Protein AF-A6GEZ1-F1 (afdb_monomer)

Foldseek 3Di:
DVLLVVLLCCLLVLLVVLVVVVVVLVVDPPRPVVVNLVSVVVNLVSVLVSLVVVLVVLCVLCVLQVPPLSVVLSVLSVVLSVLSVVLVVCVSVVVDDDPVSVVVSLVCNLVSSLVSLVSSLVSLLVLLVVLPDDPVLSVQLVVLNVLLNCCSPCVVVVVVVDDDPLVVVVNSLSNSLSSSSNSLSVVSRDCSSRDSDSPPPPPCPDDPDDDDPDPDDPPALSNLLVQLSCLQSVLSNVQSVCLSVCHPNNPDSPSVVSNVSSVVSNVVSVVVVD

Sequence (274 aa):
MVGWIGLAIVSLGWQVGSHFFLDYLFEQTDLDLSLFTTLVQLNFGLRTVLWLVLLVGLWMTAEALDARRLRQSAGCLGLHLLLMVGINLAFMANVFDGLDAIDRVRDVYMTLGGGLLIAGGALILAHAKERGADSSALTIPGIALAVDLALIFIGPMVMEQVDTPSMKQLWFLVTLASSAFFWLCWFALPRSAFADQVPEAVVIEGEDGAPPMELGPTHDPTQDLLVGGLWAAGGVLVTVLSFAGGGIDGRAVLAWGPIVYGVFRIIRGLSKRA

pLDDT: mean 72.34, std 10.87, range [43.53, 93.56]

Mean predicted aligned error: 12.14 Å

Radius of gyration: 21.45 Å; Cα contacts (8 Å, |Δi|>4): 234; chains: 1; bounding box: 55×29×76 Å

Structure (mmCIF, N/CA/C/O backbone):
data_AF-A6GEZ1-F1
#
_entry.id   AF-A6GEZ1-F1
#
loop_
_atom_site.group_PDB
_atom_site.id
_atom_site.type_symbol
_atom_site.label_atom_id
_atom_site.label_alt_id
_atom_site.label_comp_id
_atom_site.label_asym_id
_atom_site.label_entity_id
_atom_site.label_seq_id
_atom_site.pdbx_PDB_ins_code
_atom_site.Cartn_x
_atom_site.Cartn_y
_atom_site.Cartn_z
_atom_site.occupancy
_atom_site.B_iso_or_equiv
_atom_site.auth_seq_id
_atom_site.auth_comp_id
_atom_site.auth_asym_id
_atom_site.auth_atom_id
_atom_site.pdbx_PDB_model_num
ATOM 1 N N . MET A 1 1 ? -7.566 -10.696 11.655 1.00 51.81 1 MET A N 1
ATOM 2 C CA . MET A 1 1 ? -6.217 -10.091 11.799 1.00 51.81 1 MET A CA 1
ATOM 3 C C . MET A 1 1 ? -5.099 -10.995 11.265 1.00 51.81 1 MET A C 1
ATOM 5 O O . MET A 1 1 ? -4.296 -10.506 10.485 1.00 51.81 1 MET A O 1
ATOM 9 N N . VAL A 1 2 ? -5.078 -12.302 11.578 1.00 50.41 2 VAL A N 1
ATOM 10 C CA . VAL A 1 2 ? -4.078 -13.263 11.043 1.00 50.41 2 VAL A CA 1
ATOM 11 C C . VAL A 1 2 ? -3.997 -13.256 9.507 1.00 50.41 2 VAL A C 1
ATOM 13 O O . VAL A 1 2 ? -2.903 -13.194 8.958 1.00 50.41 2 VAL A O 1
ATOM 16 N N . GLY A 1 3 ? -5.143 -13.212 8.815 1.00 55.25 3 GLY A N 1
ATOM 17 C CA . GLY A 1 3 ? -5.178 -13.140 7.348 1.00 55.25 3 GLY A CA 1
ATOM 18 C C . GLY A 1 3 ? -4.499 -11.896 6.762 1.00 55.25 3 GLY A C 1
ATOM 19 O O . GLY A 1 3 ? -3.827 -12.002 5.747 1.00 55.25 3 GLY A O 1
ATOM 20 N N . TRP A 1 4 ? -4.591 -10.744 7.434 1.00 57.41 4 TRP A N 1
ATOM 21 C CA . TRP A 1 4 ? -3.967 -9.494 6.985 1.00 57.41 4 TRP A CA 1
ATOM 22 C C . TRP A 1 4 ? -2.447 -9.503 7.174 1.00 57.41 4 TRP A C 1
ATOM 24 O O . TRP A 1 4 ? -1.712 -9.039 6.309 1.00 57.41 4 TRP A O 1
ATOM 34 N N . ILE A 1 5 ? -1.966 -10.062 8.290 1.00 59.66 5 ILE A N 1
ATOM 35 C CA . ILE A 1 5 ? -0.527 -10.221 8.548 1.00 59.66 5 ILE A CA 1
ATOM 36 C C . ILE A 1 5 ? 0.077 -11.198 7.535 1.00 59.66 5 ILE A C 1
ATOM 38 O O . ILE A 1 5 ? 1.115 -10.904 6.948 1.00 59.66 5 ILE A O 1
ATOM 42 N N . GLY A 1 6 ? -0.605 -12.320 7.276 1.00 61.84 6 GLY A N 1
ATOM 43 C CA . GLY A 1 6 ? -0.218 -13.251 6.216 1.00 61.84 6 GLY A CA 1
ATOM 44 C C . GLY A 1 6 ? -0.143 -12.560 4.854 1.00 61.84 6 GLY A C 1
ATOM 45 O O . GLY A 1 6 ? 0.832 -12.741 4.135 1.00 61.84 6 GLY A O 1
ATOM 46 N N . LEU A 1 7 ? -1.111 -11.693 4.546 1.00 61.06 7 LEU A N 1
ATOM 47 C CA . LEU A 1 7 ? -1.139 -10.907 3.313 1.00 61.06 7 LEU A CA 1
ATOM 48 C C . LEU A 1 7 ? 0.085 -9.991 3.163 1.00 61.06 7 LEU A C 1
ATOM 50 O O . LEU A 1 7 ? 0.725 -9.981 2.113 1.00 61.06 7 LEU A O 1
ATOM 54 N N . ALA A 1 8 ? 0.423 -9.250 4.222 1.00 64.19 8 ALA A N 1
ATOM 55 C CA . ALA A 1 8 ? 1.568 -8.347 4.238 1.00 64.19 8 ALA A CA 1
ATOM 56 C C . ALA A 1 8 ? 2.887 -9.119 4.076 1.00 64.19 8 ALA A C 1
ATOM 58 O O . ALA A 1 8 ? 3.724 -8.746 3.257 1.00 64.19 8 ALA A O 1
ATOM 59 N N . ILE A 1 9 ? 3.048 -10.234 4.796 1.00 67.00 9 ILE A N 1
ATOM 60 C CA . ILE A 1 9 ? 4.240 -11.089 4.705 1.00 67.00 9 ILE A CA 1
ATOM 61 C C . ILE A 1 9 ? 4.383 -11.676 3.299 1.00 67.00 9 ILE A C 1
ATOM 63 O O . ILE A 1 9 ? 5.466 -11.603 2.721 1.00 67.00 9 ILE A O 1
ATOM 67 N N . VAL A 1 10 ? 3.302 -12.218 2.729 1.00 68.38 10 VAL A N 1
ATOM 68 C CA . VAL A 1 10 ? 3.311 -12.796 1.377 1.00 68.38 10 VAL A CA 1
ATOM 69 C C . VAL A 1 10 ? 3.619 -11.721 0.337 1.00 68.38 10 VAL A C 1
ATOM 71 O O . VAL A 1 10 ? 4.478 -11.941 -0.511 1.00 68.38 10 VAL A O 1
ATOM 74 N N . SER A 1 11 ? 2.995 -10.542 0.432 1.00 66.44 11 SER A N 1
ATOM 75 C CA . SER A 1 11 ? 3.261 -9.417 -0.473 1.00 66.44 11 SER A CA 1
ATOM 76 C C . SER A 1 11 ? 4.732 -8.995 -0.441 1.00 66.44 11 SER A C 1
ATOM 78 O O . SER A 1 11 ? 5.344 -8.800 -1.490 1.00 66.44 11 SER A O 1
ATOM 80 N N . LEU A 1 12 ? 5.315 -8.861 0.754 1.00 67.31 12 LEU A N 1
ATOM 81 C CA . LEU A 1 12 ? 6.694 -8.401 0.925 1.00 67.31 12 LEU A CA 1
ATOM 82 C C . LEU A 1 12 ? 7.724 -9.449 0.529 1.00 67.31 12 LEU A C 1
ATOM 84 O O . LEU A 1 12 ? 8.639 -9.140 -0.231 1.00 67.31 12 LEU A O 1
ATOM 88 N N . GLY A 1 13 ? 7.558 -10.687 0.999 1.00 67.50 13 GLY A N 1
ATOM 89 C CA . GLY A 1 13 ? 8.436 -11.794 0.624 1.00 67.50 13 GLY A CA 1
ATOM 90 C C . GLY A 1 13 ? 8.445 -12.010 -0.887 1.00 67.50 13 GLY A C 1
ATOM 91 O O . GLY A 1 13 ? 9.496 -12.245 -1.479 1.00 67.50 13 GLY A O 1
ATOM 92 N N . TRP A 1 14 ? 7.290 -11.830 -1.527 1.00 67.75 14 TRP A N 1
ATOM 93 C CA . TRP A 1 14 ? 7.179 -11.900 -2.973 1.00 67.75 14 TRP A CA 1
ATOM 94 C C . TRP A 1 14 ? 7.839 -10.719 -3.697 1.00 67.75 14 TRP A C 1
ATOM 96 O O . TRP A 1 14 ? 8.553 -10.946 -4.670 1.00 67.75 14 TRP A O 1
ATOM 106 N N . GLN A 1 15 ? 7.666 -9.471 -3.237 1.00 66.56 15 GLN A N 1
ATOM 107 C CA . GLN A 1 15 ? 8.370 -8.319 -3.824 1.00 66.56 15 GLN A CA 1
ATOM 108 C C . GLN A 1 15 ? 9.892 -8.515 -3.786 1.00 66.56 15 GLN A C 1
ATOM 110 O O . GLN A 1 15 ? 10.542 -8.367 -4.821 1.00 66.56 15 GLN A O 1
ATOM 115 N N . VAL A 1 16 ? 10.430 -8.927 -2.632 1.00 69.50 16 VAL A N 1
ATOM 116 C CA . VAL A 1 16 ? 11.849 -9.279 -2.450 1.00 69.50 16 VAL A CA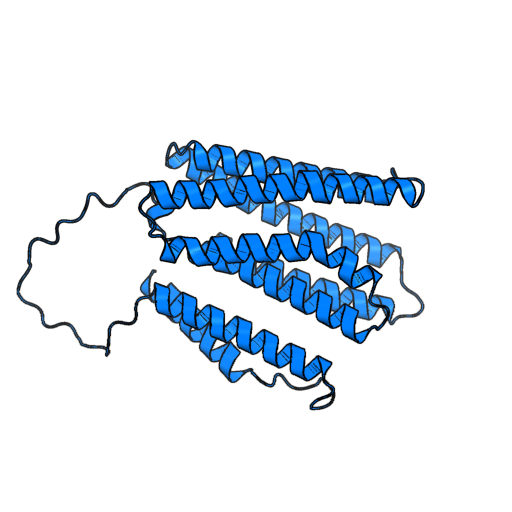 1
ATOM 117 C C . VAL A 1 16 ? 12.272 -10.367 -3.431 1.00 69.50 16 VAL A C 1
ATOM 119 O O . VAL A 1 16 ? 13.219 -10.173 -4.191 1.00 69.50 16 VAL A O 1
ATOM 122 N N . GLY A 1 17 ? 11.553 -11.493 -3.435 1.00 67.81 17 GLY A N 1
ATOM 123 C CA . GLY A 1 17 ? 11.870 -12.631 -4.292 1.00 67.81 17 GLY A CA 1
ATOM 124 C C . GLY A 1 17 ? 11.853 -12.256 -5.770 1.00 67.81 17 GLY A C 1
ATOM 125 O O . GLY A 1 17 ? 12.786 -12.588 -6.490 1.00 67.81 17 GLY A O 1
ATOM 126 N N . SER A 1 18 ? 10.842 -11.502 -6.207 1.00 64.31 18 SER A N 1
ATOM 127 C CA . SER A 1 18 ? 10.720 -11.079 -7.601 1.00 64.31 18 SER A CA 1
ATOM 128 C C . SER A 1 18 ? 11.854 -10.157 -8.041 1.00 64.31 18 SER A C 1
ATOM 130 O O . SER A 1 18 ? 12.354 -10.335 -9.139 1.00 64.31 18 SER A O 1
ATOM 132 N N . HIS A 1 19 ? 12.321 -9.229 -7.204 1.00 68.81 19 HIS A N 1
ATOM 133 C CA . HIS A 1 19 ? 13.426 -8.350 -7.586 1.00 68.81 19 HIS A CA 1
ATOM 134 C C . HIS A 1 19 ? 14.752 -9.081 -7.713 1.00 68.81 19 HIS A C 1
ATOM 136 O O . HIS A 1 19 ? 15.372 -8.991 -8.762 1.00 68.81 19 HIS A O 1
ATOM 142 N N . PHE A 1 20 ? 15.156 -9.850 -6.698 1.00 70.81 20 PHE A N 1
ATOM 143 C CA . PHE A 1 20 ? 16.407 -10.611 -6.778 1.00 70.81 20 PHE A CA 1
ATOM 144 C C . PHE A 1 20 ? 16.387 -11.618 -7.923 1.00 70.81 20 PHE A C 1
ATOM 146 O O . PHE A 1 20 ? 17.404 -11.856 -8.565 1.00 70.81 20 PHE A O 1
ATOM 153 N N . PHE A 1 21 ? 15.220 -12.196 -8.197 1.00 66.44 21 PHE A N 1
ATOM 154 C CA . PHE A 1 21 ? 15.053 -13.092 -9.324 1.00 66.44 21 PHE A CA 1
ATOM 155 C C . PHE A 1 21 ? 15.152 -12.358 -10.671 1.00 66.44 21 PHE A C 1
ATOM 157 O O . PHE A 1 21 ? 15.782 -12.867 -11.592 1.00 66.44 21 PHE A O 1
ATOM 164 N N . LEU A 1 22 ? 14.555 -11.169 -10.797 1.00 66.56 22 LEU A N 1
ATOM 165 C CA . LEU A 1 22 ? 14.663 -10.346 -12.002 1.00 66.56 22 LEU A CA 1
ATOM 166 C C . LEU A 1 22 ? 16.095 -9.852 -12.227 1.00 66.56 22 LEU A C 1
ATOM 168 O O . LEU A 1 22 ? 16.583 -9.968 -13.345 1.00 66.56 22 LEU A O 1
ATOM 172 N N . ASP A 1 23 ? 16.774 -9.375 -11.184 1.00 69.06 23 ASP A N 1
ATOM 173 C CA . ASP A 1 23 ? 18.192 -9.001 -11.238 1.00 69.06 23 ASP A CA 1
ATOM 174 C C . ASP A 1 23 ? 19.043 -10.200 -11.688 1.00 69.06 23 ASP A C 1
ATOM 176 O O . ASP A 1 23 ? 19.824 -10.078 -12.629 1.00 69.06 23 ASP A O 1
ATOM 180 N N . TYR A 1 24 ? 18.816 -11.388 -11.109 1.00 73.62 24 TYR A N 1
ATOM 181 C CA . TYR A 1 24 ? 19.486 -12.622 -11.531 1.00 73.62 24 TYR A CA 1
ATOM 182 C C . TYR A 1 24 ? 19.226 -12.964 -13.003 1.00 73.62 24 TYR A C 1
ATOM 184 O O . TYR A 1 24 ? 20.155 -13.343 -13.713 1.00 73.62 24 TYR A O 1
ATOM 192 N N . LEU A 1 25 ? 17.980 -12.836 -13.478 1.00 68.81 25 LEU A N 1
ATOM 193 C CA . LEU A 1 25 ? 17.674 -13.049 -14.890 1.00 68.81 25 LEU A CA 1
ATOM 194 C C . LEU A 1 25 ? 18.421 -12.046 -15.770 1.00 68.81 25 LEU A C 1
ATOM 196 O O . LEU A 1 25 ? 19.019 -12.465 -16.752 1.00 68.81 25 LEU A O 1
ATOM 200 N N . PHE A 1 26 ? 18.404 -10.752 -15.434 1.00 70.94 26 PHE A N 1
ATOM 201 C CA . PHE A 1 26 ? 19.054 -9.704 -16.232 1.00 70.94 26 PHE A CA 1
ATOM 202 C C . PHE A 1 26 ? 20.580 -9.846 -16.301 1.00 70.94 26 PHE A C 1
ATOM 204 O O . PHE A 1 26 ? 21.181 -9.403 -17.277 1.00 70.94 26 PHE A O 1
ATOM 211 N N . GLU A 1 27 ? 21.206 -10.474 -15.304 1.00 78.75 27 GLU A N 1
ATOM 212 C CA . GLU A 1 27 ? 22.631 -10.823 -15.335 1.00 78.75 27 GLU A CA 1
ATOM 213 C C . GLU A 1 27 ? 22.944 -12.018 -16.257 1.00 78.75 27 GLU A C 1
ATOM 215 O O . GLU A 1 27 ? 24.081 -12.163 -16.711 1.00 78.75 27 GLU A O 1
ATOM 220 N N . GLN A 1 28 ? 21.959 -12.866 -16.572 1.00 79.38 28 GLN A N 1
ATOM 221 C CA . GLN A 1 28 ? 22.117 -13.956 -17.536 1.00 79.38 28 GLN A CA 1
ATOM 222 C C . GLN A 1 28 ? 21.977 -13.400 -18.961 1.00 79.38 28 GLN A C 1
ATOM 224 O O . GLN A 1 28 ? 20.937 -12.869 -19.342 1.00 79.38 28 GLN A O 1
ATOM 229 N N . THR A 1 29 ? 23.019 -13.550 -19.784 1.00 59.88 29 THR A N 1
ATOM 230 C CA . THR A 1 29 ? 23.051 -13.052 -21.175 1.00 59.88 29 THR A CA 1
ATOM 231 C C . THR A 1 29 ? 22.000 -13.681 -22.098 1.00 59.88 29 THR A C 1
ATOM 233 O O . THR A 1 29 ? 21.697 -13.100 -23.136 1.00 59.88 29 THR A O 1
ATOM 236 N N . ASP A 1 30 ? 21.410 -14.811 -21.701 1.00 75.31 30 ASP A N 1
ATOM 237 C CA . ASP A 1 30 ? 20.348 -15.517 -22.425 1.00 75.31 30 ASP A CA 1
ATOM 238 C C . ASP A 1 30 ? 19.032 -15.464 -21.637 1.00 75.31 30 ASP A C 1
ATOM 240 O O . ASP A 1 30 ? 18.508 -16.478 -21.170 1.00 75.31 30 ASP A O 1
ATOM 244 N N . LEU A 1 31 ? 18.510 -14.253 -21.438 1.00 69.00 31 LEU A N 1
ATOM 245 C CA . LEU A 1 31 ? 17.241 -14.047 -20.748 1.00 69.00 31 LEU A CA 1
ATOM 246 C C . LEU A 1 31 ? 16.109 -14.715 -21.541 1.00 69.00 31 LEU A C 1
ATOM 248 O O . LEU A 1 31 ? 15.682 -14.220 -22.585 1.00 69.00 31 LEU A O 1
ATOM 252 N N . ASP A 1 32 ? 15.614 -15.848 -21.039 1.00 77.88 32 ASP A N 1
ATOM 253 C CA . ASP A 1 32 ? 14.421 -16.494 -21.575 1.00 77.88 32 ASP A CA 1
ATOM 254 C C . ASP A 1 32 ? 13.219 -15.564 -21.352 1.00 77.88 32 ASP A C 1
ATOM 256 O O . ASP A 1 32 ? 12.636 -15.478 -20.265 1.00 77.88 32 ASP A O 1
ATOM 260 N N . LEU A 1 33 ? 12.858 -14.839 -22.411 1.00 71.75 33 LEU A N 1
ATOM 261 C CA . LEU A 1 33 ? 11.759 -13.880 -22.417 1.00 71.75 33 LEU A CA 1
ATOM 262 C C . LEU A 1 33 ? 10.430 -14.537 -21.999 1.00 71.75 33 LEU A C 1
ATOM 264 O O . LEU A 1 33 ? 9.566 -13.871 -21.420 1.00 71.75 33 LEU A O 1
ATOM 268 N N . SER A 1 34 ? 10.270 -15.843 -22.247 1.00 74.12 34 SER A N 1
ATOM 269 C CA . SER A 1 34 ? 9.081 -16.601 -21.851 1.00 74.12 34 SER A CA 1
ATOM 270 C C . SER A 1 34 ? 9.026 -16.831 -20.338 1.00 74.12 34 SER A C 1
ATOM 272 O O . SER A 1 34 ? 7.970 -16.633 -19.724 1.00 74.12 34 SER A O 1
ATOM 274 N N . LEU A 1 35 ? 10.166 -17.143 -19.712 1.00 71.94 35 LEU A N 1
ATOM 275 C CA . LEU A 1 35 ? 10.289 -17.276 -18.261 1.00 71.94 35 LEU A CA 1
ATOM 276 C C . LEU A 1 35 ? 10.048 -15.930 -17.568 1.00 71.94 35 LEU A C 1
ATOM 278 O O . LEU A 1 35 ? 9.240 -15.858 -16.641 1.00 71.94 35 LEU A O 1
ATOM 282 N N . PHE A 1 36 ? 10.678 -14.855 -18.055 1.00 71.19 36 PHE A N 1
ATOM 283 C CA . PHE A 1 36 ? 10.459 -13.497 -17.545 1.00 71.19 36 PHE A CA 1
ATOM 284 C C . PHE A 1 36 ? 8.974 -13.111 -17.594 1.00 71.19 36 PHE A C 1
ATOM 286 O O . PHE A 1 36 ? 8.399 -12.707 -16.581 1.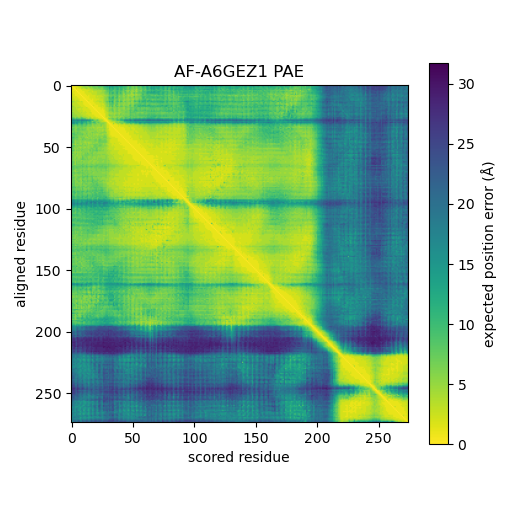00 71.19 36 PHE A O 1
ATOM 293 N N . THR A 1 37 ? 8.323 -13.318 -18.743 1.00 68.38 37 THR A N 1
ATOM 294 C CA . THR A 1 37 ? 6.894 -13.016 -18.923 1.00 68.38 37 THR A CA 1
ATOM 295 C C . THR A 1 37 ? 6.022 -13.813 -17.953 1.00 68.38 37 THR A C 1
ATOM 297 O O . THR A 1 37 ? 5.152 -13.245 -17.291 1.00 68.38 37 THR A O 1
ATOM 300 N N . THR A 1 38 ? 6.290 -15.113 -17.801 1.00 72.81 38 THR A N 1
ATOM 301 C CA . THR A 1 38 ? 5.555 -15.999 -16.880 1.00 72.81 38 THR A CA 1
ATOM 302 C C . THR A 1 38 ? 5.645 -15.517 -15.431 1.00 72.81 38 THR A C 1
ATOM 304 O O . THR A 1 38 ? 4.672 -15.569 -14.679 1.00 72.81 38 THR A O 1
ATOM 307 N N . LEU A 1 39 ? 6.799 -15.001 -15.019 1.00 65.44 39 LEU A N 1
ATOM 308 C CA . LEU A 1 39 ? 7.015 -14.538 -13.649 1.00 65.44 39 LEU A CA 1
ATOM 309 C C . LEU A 1 39 ? 6.380 -13.184 -13.371 1.00 65.44 39 LEU A C 1
ATOM 311 O O . LEU A 1 39 ? 5.815 -12.989 -12.293 1.00 65.44 39 LEU A O 1
ATOM 315 N N . VAL A 1 40 ? 6.417 -12.269 -14.340 1.00 68.44 40 VAL A N 1
ATOM 316 C CA . VAL A 1 40 ? 5.661 -11.012 -14.270 1.00 68.44 40 VAL A CA 1
ATOM 317 C C . VAL A 1 40 ? 4.163 -11.311 -14.147 1.00 68.44 40 VAL A C 1
ATOM 319 O O . VAL A 1 40 ? 3.486 -10.727 -13.299 1.00 68.44 40 VAL A O 1
ATOM 322 N N . GLN A 1 41 ? 3.653 -12.283 -14.908 1.00 71.81 41 GLN A N 1
ATOM 323 C CA . GLN A 1 41 ? 2.264 -12.742 -14.815 1.00 71.81 41 GLN A CA 1
ATOM 324 C C . GLN A 1 41 ? 1.929 -13.336 -13.447 1.00 71.81 41 GLN A C 1
ATOM 326 O O . GLN A 1 41 ? 0.915 -12.969 -12.851 1.00 71.81 41 GLN A O 1
ATOM 331 N N . LEU A 1 42 ? 2.789 -14.209 -12.918 1.00 70.44 42 LEU A N 1
ATOM 332 C CA . LEU A 1 42 ? 2.615 -14.795 -11.589 1.00 70.44 42 LEU A CA 1
ATOM 333 C C . LEU A 1 42 ? 2.625 -13.712 -10.499 1.00 70.44 42 LEU A C 1
ATOM 335 O O . LEU A 1 42 ? 1.800 -13.746 -9.585 1.00 70.44 42 LEU A O 1
ATOM 339 N N . ASN A 1 43 ? 3.508 -12.715 -10.628 1.00 69.56 43 ASN A N 1
ATOM 340 C CA . ASN A 1 43 ? 3.603 -11.583 -9.708 1.00 69.56 43 ASN A CA 1
ATOM 341 C C . ASN A 1 43 ? 2.311 -10.781 -9.668 1.00 69.56 43 ASN A C 1
ATOM 343 O O . ASN A 1 43 ? 1.738 -10.540 -8.602 1.00 69.56 43 ASN A O 1
ATOM 347 N N . PHE A 1 44 ? 1.847 -10.406 -10.850 1.00 72.69 44 PHE A N 1
ATOM 348 C CA . PHE A 1 44 ? 0.621 -9.662 -11.018 1.00 72.69 44 PHE A CA 1
ATOM 349 C C . PHE A 1 44 ? -0.601 -10.458 -10.522 1.00 72.69 44 PHE A C 1
ATOM 351 O O . PHE A 1 44 ? -1.442 -9.915 -9.797 1.00 72.69 44 PHE A O 1
ATOM 358 N N . GLY A 1 45 ? -0.676 -11.755 -10.838 1.00 70.56 45 GLY A N 1
ATOM 359 C CA . GLY A 1 45 ? -1.738 -12.649 -10.376 1.00 70.56 45 GLY A CA 1
ATOM 360 C C . GLY A 1 45 ? -1.796 -12.739 -8.851 1.00 70.56 45 GLY A C 1
ATOM 361 O O . GLY A 1 45 ? -2.858 -12.538 -8.261 1.00 70.56 45 GLY A O 1
ATOM 362 N N . LEU A 1 46 ? -0.649 -12.941 -8.194 1.00 70.50 46 LEU A N 1
ATOM 363 C CA . LEU A 1 46 ? -0.574 -12.978 -6.734 1.00 70.50 46 LEU A CA 1
ATOM 364 C C . LEU A 1 46 ? -0.999 -11.643 -6.112 1.00 70.50 46 LEU A C 1
ATOM 366 O O . LEU A 1 46 ? -1.849 -11.635 -5.224 1.00 70.50 46 LEU A O 1
ATOM 370 N N . ARG A 1 47 ? -0.473 -10.508 -6.599 1.00 69.62 47 ARG A N 1
ATOM 371 C CA . ARG A 1 47 ? -0.882 -9.173 -6.120 1.00 69.62 47 ARG A CA 1
ATOM 372 C C . ARG A 1 47 ? -2.389 -8.968 -6.242 1.00 69.62 47 ARG A C 1
ATOM 374 O O . ARG A 1 47 ? -3.008 -8.461 -5.310 1.00 69.62 47 ARG A O 1
ATOM 381 N N . THR A 1 48 ? -2.975 -9.394 -7.356 1.00 75.12 48 THR A N 1
ATOM 382 C CA . THR A 1 48 ? -4.421 -9.304 -7.592 1.00 75.12 48 THR A CA 1
ATOM 383 C C . THR A 1 48 ? -5.201 -10.103 -6.551 1.00 75.12 48 THR A C 1
ATOM 385 O O . THR A 1 48 ? -6.134 -9.573 -5.952 1.00 75.12 48 THR A O 1
ATOM 388 N N . VAL A 1 49 ? -4.791 -11.343 -6.264 1.00 73.75 49 VAL A N 1
ATOM 389 C CA . VAL A 1 49 ? -5.419 -12.171 -5.221 1.00 73.75 49 VAL A CA 1
ATOM 390 C C . VAL A 1 49 ? -5.321 -11.508 -3.847 1.00 73.75 49 VAL A C 1
ATOM 392 O O . VAL A 1 49 ? -6.316 -11.455 -3.126 1.00 73.75 49 VAL A O 1
ATOM 395 N N . LEU A 1 50 ? -4.155 -10.962 -3.485 1.00 71.44 50 LEU A N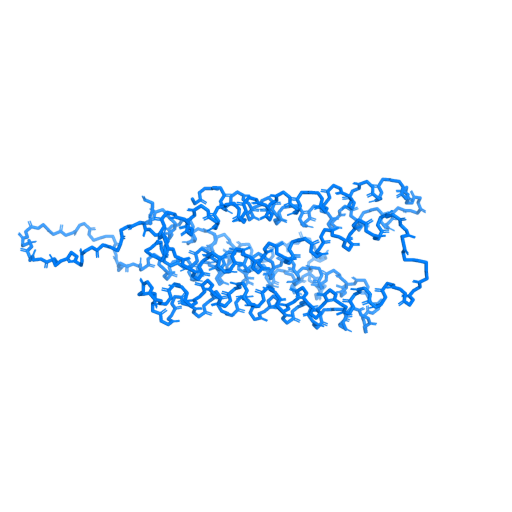 1
ATOM 396 C CA . LEU A 1 50 ? -3.974 -10.290 -2.195 1.00 71.44 50 LEU A CA 1
ATOM 397 C C . LEU A 1 50 ? -4.905 -9.072 -2.071 1.00 71.44 50 LEU A C 1
ATOM 399 O O . LEU A 1 50 ? -5.615 -8.934 -1.074 1.00 71.44 50 LEU A O 1
ATOM 403 N N . TRP A 1 51 ? -4.986 -8.237 -3.109 1.00 78.69 51 TRP A N 1
ATOM 404 C CA . TRP A 1 51 ? -5.930 -7.119 -3.145 1.00 78.69 51 TRP A CA 1
ATOM 405 C C . TRP A 1 51 ? -7.391 -7.568 -3.042 1.00 78.69 51 TRP A C 1
ATOM 407 O O . TRP A 1 51 ? -8.157 -6.952 -2.305 1.00 78.69 51 TRP A O 1
ATOM 417 N N . LEU A 1 52 ? -7.785 -8.653 -3.716 1.00 75.56 52 LEU A N 1
ATOM 418 C CA . LEU A 1 52 ? -9.142 -9.199 -3.605 1.00 75.56 52 LEU A CA 1
ATOM 419 C C . LEU A 1 52 ? -9.471 -9.624 -2.173 1.00 75.56 52 LEU A C 1
ATOM 421 O O . LEU A 1 52 ? -10.547 -9.301 -1.678 1.00 75.56 52 LEU A O 1
ATOM 425 N N . VAL A 1 53 ? -8.547 -10.298 -1.485 1.00 74.69 53 VAL A N 1
ATOM 426 C CA . VAL A 1 53 ? -8.737 -10.683 -0.078 1.00 74.69 53 VAL A CA 1
ATOM 427 C C . VAL A 1 53 ? -8.921 -9.448 0.807 1.00 74.69 53 VAL A C 1
ATOM 429 O O . VAL A 1 53 ? -9.818 -9.439 1.653 1.00 74.69 53 VAL A O 1
ATOM 432 N N . LEU A 1 54 ? -8.128 -8.390 0.593 1.00 76.62 54 LEU A N 1
ATOM 433 C CA . LEU A 1 54 ? -8.298 -7.121 1.305 1.00 76.62 54 LEU A CA 1
ATOM 434 C C . LEU A 1 54 ? -9.678 -6.510 1.051 1.00 76.62 54 LEU A C 1
ATOM 436 O O . LEU A 1 54 ? -10.356 -6.119 1.999 1.00 76.62 54 LEU A O 1
ATOM 440 N N . LEU A 1 55 ? -10.099 -6.440 -0.211 1.00 81.50 55 LEU A N 1
ATOM 441 C CA . LEU A 1 55 ? -11.369 -5.831 -0.600 1.00 81.50 55 LEU A CA 1
ATOM 442 C C . LEU A 1 55 ? -12.564 -6.593 -0.043 1.00 81.50 55 LEU A C 1
ATOM 444 O O . LEU A 1 55 ? -13.487 -5.971 0.474 1.00 81.50 55 LEU A O 1
ATOM 448 N N . VAL A 1 56 ? -12.529 -7.925 -0.099 1.00 78.62 56 VAL A N 1
ATOM 449 C CA . VAL A 1 56 ? -13.563 -8.778 0.495 1.00 78.62 56 VAL A CA 1
ATOM 450 C C . VAL A 1 56 ? -13.613 -8.568 2.005 1.00 78.62 56 VAL A C 1
ATOM 452 O O . VAL A 1 56 ? -14.697 -8.375 2.547 1.00 78.62 56 VAL A O 1
ATOM 455 N N . GLY A 1 57 ? -12.459 -8.537 2.680 1.00 76.31 57 GLY A N 1
ATOM 456 C CA . GLY A 1 57 ? -12.393 -8.259 4.114 1.00 76.31 57 GLY A CA 1
ATOM 457 C C . GLY A 1 57 ? -12.980 -6.893 4.468 1.00 76.31 57 GLY A C 1
ATOM 458 O O . GLY A 1 57 ? -13.833 -6.800 5.344 1.00 76.31 57 GLY A O 1
ATOM 459 N N . LEU A 1 58 ? -12.579 -5.846 3.744 1.00 78.81 58 LEU A N 1
ATOM 460 C CA . LEU A 1 58 ? -13.067 -4.482 3.942 1.00 78.81 58 LEU A CA 1
ATOM 461 C C . LEU A 1 58 ? -14.574 -4.365 3.673 1.00 78.81 58 LEU A C 1
ATOM 463 O O . LEU A 1 58 ? -15.277 -3.702 4.430 1.00 78.81 58 LEU A O 1
ATOM 467 N N . TRP A 1 59 ? -15.074 -5.030 2.628 1.00 83.31 59 TRP A N 1
ATOM 468 C CA . TRP A 1 59 ? -16.496 -5.064 2.289 1.00 83.31 59 TRP A CA 1
ATOM 469 C C . TRP A 1 59 ? -17.320 -5.794 3.350 1.00 83.31 59 TRP A C 1
ATOM 471 O O . TRP A 1 59 ? -18.324 -5.264 3.812 1.00 83.31 59 TRP A O 1
ATOM 481 N N . MET A 1 60 ? -16.878 -6.975 3.792 1.00 77.75 60 MET A N 1
ATOM 482 C CA . MET A 1 60 ? -17.542 -7.723 4.865 1.00 77.75 60 MET A CA 1
ATOM 483 C C . MET A 1 60 ? -17.594 -6.916 6.165 1.00 77.75 60 MET A C 1
ATOM 485 O O . MET A 1 60 ? -18.639 -6.866 6.807 1.00 77.75 60 MET A O 1
ATOM 489 N N . THR A 1 61 ? -16.499 -6.239 6.528 1.00 77.00 61 THR A N 1
ATOM 490 C CA . THR A 1 61 ? -16.477 -5.333 7.685 1.00 77.00 61 THR A CA 1
ATOM 491 C C . THR A 1 61 ? -17.410 -4.138 7.487 1.00 77.00 61 THR A C 1
ATOM 493 O O . THR A 1 61 ? -18.083 -3.733 8.428 1.00 77.00 61 THR A O 1
ATOM 496 N N . ALA A 1 62 ? -17.501 -3.586 6.275 1.00 83.06 62 ALA A N 1
ATOM 497 C CA . ALA A 1 62 ? -18.434 -2.503 5.981 1.00 83.06 62 ALA A CA 1
ATOM 498 C C . ALA A 1 62 ? -19.902 -2.930 6.137 1.00 83.06 62 ALA A C 1
ATOM 500 O O . ALA A 1 62 ? -20.687 -2.159 6.680 1.00 83.06 62 ALA A O 1
ATOM 501 N N . GLU A 1 63 ? -20.262 -4.134 5.682 1.00 85.44 63 GLU A N 1
ATOM 502 C CA . GLU A 1 63 ? -21.616 -4.684 5.831 1.00 85.44 63 GLU A CA 1
ATOM 503 C C . GLU A 1 63 ? -21.952 -5.004 7.290 1.00 85.44 63 GLU A C 1
ATOM 505 O O . GLU A 1 63 ? -23.023 -4.632 7.757 1.00 85.44 63 GLU A O 1
ATOM 510 N N . ALA A 1 64 ? -21.032 -5.636 8.028 1.00 76.25 64 ALA A N 1
ATOM 511 C CA . ALA A 1 64 ? -21.240 -5.973 9.439 1.00 76.25 64 ALA A CA 1
ATOM 512 C C . ALA A 1 64 ? -21.479 -4.724 10.309 1.00 76.25 64 ALA A C 1
ATOM 514 O O . ALA A 1 64 ? -22.361 -4.716 11.165 1.00 76.25 64 ALA A O 1
ATOM 515 N N . LEU A 1 65 ? -20.746 -3.643 10.025 1.00 80.31 65 LEU A N 1
ATOM 516 C CA . LEU A 1 65 ? -20.825 -2.377 10.757 1.00 80.31 65 LEU A CA 1
ATOM 517 C C . LEU A 1 65 ? -21.883 -1.395 10.226 1.00 80.31 65 LEU A C 1
ATOM 519 O O . LEU A 1 65 ? -21.981 -0.289 10.759 1.00 80.31 65 LEU A O 1
ATOM 523 N N . ASP A 1 66 ? -22.584 -1.728 9.136 1.00 90.31 66 ASP A N 1
ATOM 524 C CA . ASP A 1 66 ? -23.361 -0.784 8.311 1.00 90.31 66 ASP A CA 1
ATOM 525 C C . ASP A 1 66 ? -22.601 0.538 8.026 1.00 90.31 66 ASP A C 1
ATOM 527 O O . ASP A 1 66 ? -23.117 1.660 8.047 1.00 90.31 66 ASP A O 1
ATOM 531 N N . ALA A 1 67 ? -21.295 0.418 7.779 1.00 88.62 67 ALA A N 1
ATOM 532 C CA . ALA A 1 67 ? -20.377 1.542 7.693 1.00 88.62 67 ALA A CA 1
ATOM 533 C C . ALA A 1 67 ? -20.260 2.063 6.254 1.00 88.62 67 ALA A C 1
ATOM 535 O O . ALA A 1 67 ? -19.382 1.655 5.483 1.00 88.62 67 ALA A O 1
ATOM 536 N N . ARG A 1 68 ? -21.091 3.057 5.901 1.00 93.56 68 ARG A N 1
ATOM 537 C CA . ARG A 1 68 ? -21.098 3.692 4.564 1.00 93.56 68 ARG A CA 1
ATOM 538 C C . ARG A 1 68 ? -19.704 4.088 4.057 1.00 93.56 68 ARG A C 1
ATOM 540 O O . ARG A 1 68 ? -19.411 3.872 2.884 1.00 93.56 68 ARG A O 1
ATOM 547 N N . ARG A 1 69 ? -18.844 4.661 4.909 1.00 89.62 69 ARG A N 1
ATOM 548 C CA . ARG A 1 69 ? -17.491 5.099 4.508 1.00 89.62 69 ARG A CA 1
ATOM 549 C C . ARG A 1 69 ? -16.555 3.942 4.176 1.00 89.62 69 ARG A C 1
ATOM 551 O O . ARG A 1 69 ? -15.803 4.051 3.212 1.00 89.62 69 ARG A O 1
ATOM 558 N N . LEU A 1 70 ? -16.626 2.832 4.913 1.00 85.75 70 LEU A N 1
ATOM 559 C CA . LEU A 1 70 ? -15.861 1.630 4.571 1.00 85.75 70 LEU A CA 1
ATOM 560 C C . LEU A 1 70 ? -16.353 1.027 3.254 1.00 85.75 70 LEU A C 1
ATOM 562 O O . LEU A 1 70 ? -15.532 0.651 2.423 1.00 85.75 70 LEU A O 1
ATOM 566 N N . ARG A 1 71 ? -17.672 1.031 3.010 1.00 93.06 71 ARG A N 1
ATOM 567 C CA . ARG A 1 71 ? -18.256 0.574 1.737 1.00 93.06 71 ARG A CA 1
ATOM 568 C C . ARG A 1 71 ? -17.765 1.429 0.560 1.00 93.06 71 ARG A C 1
ATOM 570 O O . ARG A 1 71 ? -17.377 0.901 -0.478 1.00 93.06 71 ARG A O 1
ATOM 577 N N . GLN A 1 72 ? -17.714 2.752 0.739 1.00 91.50 72 GLN A N 1
ATOM 578 C CA . GLN A 1 72 ? -17.142 3.678 -0.247 1.00 91.50 72 GLN A CA 1
ATOM 579 C C . GLN A 1 72 ? -15.639 3.450 -0.454 1.00 91.50 72 GLN A C 1
ATOM 581 O O . GLN A 1 72 ? -15.188 3.429 -1.596 1.00 91.50 72 GLN A O 1
ATOM 586 N N . SER A 1 73 ? -14.878 3.231 0.624 1.00 89.31 73 SER A N 1
ATOM 587 C CA . SER A 1 73 ? -13.448 2.920 0.539 1.00 89.31 73 SER A CA 1
ATOM 588 C C . SER A 1 73 ? -13.199 1.635 -0.250 1.00 89.31 73 SER A C 1
ATOM 590 O O . SER A 1 73 ? -12.405 1.641 -1.190 1.00 89.31 73 SER A O 1
ATOM 592 N N . ALA A 1 74 ? -13.941 0.565 0.055 1.00 88.19 74 ALA A N 1
ATOM 593 C CA . ALA A 1 74 ? -13.893 -0.689 -0.688 1.00 88.19 74 ALA A CA 1
ATOM 594 C C . ALA A 1 74 ? -14.235 -0.487 -2.170 1.00 88.19 74 ALA A C 1
ATOM 596 O O . ALA A 1 74 ? -13.570 -1.058 -3.028 1.00 88.19 74 ALA A O 1
ATOM 597 N N . GLY A 1 75 ? -15.203 0.379 -2.488 1.00 90.75 75 GLY A N 1
ATOM 598 C CA . GLY A 1 75 ? -15.505 0.769 -3.867 1.00 90.75 75 GLY A CA 1
ATOM 599 C C . GLY A 1 75 ? -14.333 1.466 -4.569 1.00 90.75 75 GLY A C 1
ATOM 600 O O . GLY A 1 75 ? -13.967 1.077 -5.677 1.00 90.75 75 GLY A O 1
ATOM 601 N N . CYS A 1 76 ? -13.706 2.456 -3.924 1.00 90.69 76 CYS A N 1
ATOM 602 C CA . CYS A 1 76 ? -12.543 3.162 -4.474 1.00 90.69 76 CYS A CA 1
ATOM 603 C C . CYS A 1 76 ? -11.354 2.220 -4.705 1.00 90.69 76 CYS A C 1
ATOM 605 O O . CYS A 1 76 ? -10.786 2.200 -5.797 1.00 90.69 76 CYS A O 1
ATOM 607 N N . LEU A 1 77 ? -11.007 1.411 -3.702 1.00 88.06 77 LEU A N 1
ATOM 608 C CA . LEU A 1 77 ? -9.913 0.444 -3.793 1.00 88.06 77 LEU A CA 1
ATOM 609 C C . LEU A 1 77 ? -10.230 -0.683 -4.791 1.00 88.06 77 LEU A C 1
ATOM 611 O O . LEU A 1 77 ? -9.338 -1.164 -5.485 1.00 88.06 77 LEU A O 1
ATOM 615 N N . GLY A 1 78 ? -11.500 -1.075 -4.917 1.00 90.00 78 GLY A N 1
ATOM 616 C CA . GLY A 1 78 ? -11.960 -2.039 -5.913 1.00 90.00 78 GLY A CA 1
ATOM 617 C C . GLY A 1 78 ? -11.816 -1.510 -7.334 1.00 90.00 78 GLY A C 1
ATOM 618 O O . GLY A 1 78 ? -11.312 -2.213 -8.206 1.00 90.00 78 GLY A O 1
ATOM 619 N N . LEU A 1 79 ? -12.175 -0.245 -7.565 1.00 91.75 79 LEU A N 1
ATOM 620 C CA . LEU A 1 79 ? -11.969 0.399 -8.860 1.00 91.75 79 LEU A CA 1
ATOM 621 C C . LEU A 1 79 ? -10.477 0.577 -9.178 1.00 91.75 79 LEU A C 1
ATOM 623 O O . LEU A 1 79 ? -10.076 0.375 -10.322 1.00 91.75 79 LEU A O 1
ATOM 627 N N . HIS A 1 80 ? -9.649 0.887 -8.173 1.00 87.56 80 HIS A N 1
ATOM 628 C CA . HIS A 1 80 ? -8.191 0.909 -8.319 1.00 87.56 80 HIS A CA 1
ATOM 629 C C . HIS A 1 80 ? -7.659 -0.461 -8.766 1.00 87.56 80 HIS A C 1
ATOM 631 O O . HIS A 1 80 ? -6.905 -0.537 -9.736 1.00 87.56 80 HIS A O 1
ATOM 637 N N . LEU A 1 81 ? -8.099 -1.547 -8.117 1.00 87.31 81 LEU A N 1
ATOM 638 C CA . LEU A 1 81 ? -7.725 -2.906 -8.505 1.00 87.31 81 LEU A CA 1
ATOM 639 C C . LEU A 1 81 ? -8.154 -3.224 -9.942 1.00 87.31 81 LEU A C 1
ATOM 641 O O . LEU A 1 81 ? -7.353 -3.748 -10.709 1.00 87.31 81 LEU A O 1
ATOM 645 N N . LEU A 1 82 ? -9.391 -2.896 -10.327 1.00 89.56 82 LEU A N 1
ATOM 646 C CA . LEU A 1 82 ? -9.880 -3.125 -11.690 1.00 89.56 82 LEU A CA 1
ATOM 647 C C . LEU A 1 82 ? -9.050 -2.369 -12.730 1.00 89.56 82 LEU A C 1
ATOM 649 O O . LEU A 1 82 ? -8.720 -2.935 -13.771 1.00 89.56 82 LEU A O 1
ATOM 653 N N . LEU A 1 83 ? -8.679 -1.121 -12.439 1.00 87.12 83 LEU A N 1
ATOM 654 C CA . LEU A 1 83 ? -7.813 -0.325 -13.303 1.00 87.12 83 LEU A CA 1
ATOM 655 C C . LEU A 1 83 ? -6.421 -0.960 -13.425 1.00 87.12 83 LEU A C 1
ATOM 657 O O . LEU A 1 83 ? -5.942 -1.162 -14.540 1.00 87.12 83 LEU A O 1
ATOM 661 N N . MET A 1 84 ? -5.805 -1.332 -12.296 1.00 85.94 84 MET A N 1
ATOM 662 C CA . MET A 1 84 ? -4.519 -2.039 -12.266 1.00 85.94 84 MET A CA 1
ATOM 663 C C . MET A 1 84 ? -4.588 -3.318 -13.105 1.00 85.94 84 MET A C 1
ATOM 665 O O . MET A 1 84 ? -3.696 -3.576 -13.914 1.00 85.94 84 MET A O 1
ATOM 669 N N . VAL A 1 85 ? -5.653 -4.107 -12.946 1.00 84.31 85 VAL A N 1
ATOM 670 C CA . VAL A 1 85 ? -5.830 -5.366 -13.667 1.00 84.31 85 VAL A CA 1
ATOM 671 C C . VAL A 1 85 ? -6.025 -5.142 -15.159 1.00 84.31 85 VAL A C 1
ATOM 673 O O . VAL A 1 85 ? -5.344 -5.777 -15.960 1.00 84.31 85 VAL A O 1
ATOM 676 N N . GLY A 1 86 ? -6.904 -4.215 -15.540 1.00 82.25 86 GLY A N 1
ATOM 677 C CA . GLY A 1 86 ? -7.176 -3.897 -16.939 1.00 82.25 86 GLY A CA 1
ATOM 678 C C . GLY A 1 86 ? -5.929 -3.426 -17.684 1.00 82.25 86 GLY A C 1
ATOM 679 O O . GLY A 1 86 ? -5.671 -3.883 -18.794 1.00 82.25 86 GLY A O 1
ATOM 680 N N . ILE A 1 87 ? -5.113 -2.581 -17.051 1.00 81.06 87 ILE A N 1
ATOM 681 C CA . ILE A 1 87 ? -3.861 -2.087 -17.637 1.00 81.06 87 ILE A CA 1
ATOM 682 C C . ILE A 1 87 ? -2.847 -3.211 -17.818 1.00 81.06 87 ILE A C 1
ATOM 684 O O . ILE A 1 87 ? -2.254 -3.326 -18.888 1.00 81.06 87 ILE A O 1
ATOM 688 N N . ASN A 1 88 ? -2.667 -4.059 -16.803 1.00 76.50 88 ASN A N 1
ATOM 689 C CA . ASN A 1 88 ? -1.740 -5.184 -16.898 1.00 76.50 88 ASN A CA 1
ATOM 690 C C . ASN A 1 88 ? -2.176 -6.178 -17.981 1.00 76.50 88 ASN A C 1
ATOM 692 O O . ASN A 1 88 ? -1.342 -6.622 -18.764 1.00 76.50 88 ASN A O 1
ATOM 696 N N . LEU A 1 89 ? -3.473 -6.487 -18.079 1.00 77.44 89 LEU A N 1
ATOM 697 C CA . LEU A 1 89 ? -3.998 -7.348 -19.141 1.00 77.44 89 LEU A CA 1
ATOM 698 C C . LEU A 1 89 ? -3.807 -6.730 -20.530 1.00 77.44 89 LEU A C 1
ATOM 700 O O . LEU A 1 89 ? -3.401 -7.433 -21.451 1.00 77.44 89 LEU A O 1
ATOM 704 N N . ALA A 1 90 ? -4.053 -5.428 -20.684 1.00 77.06 90 ALA A N 1
ATOM 705 C CA . ALA A 1 90 ? -3.837 -4.729 -21.949 1.00 77.06 90 ALA A CA 1
ATOM 706 C C . ALA A 1 90 ? -2.351 -4.700 -22.349 1.00 77.06 90 ALA A C 1
ATOM 708 O O . ALA A 1 90 ? -2.030 -4.907 -23.519 1.00 77.06 90 ALA A O 1
ATOM 709 N N . PHE A 1 91 ? -1.448 -4.527 -21.376 1.00 72.69 91 PHE A N 1
ATOM 710 C CA . PHE A 1 91 ? -0.004 -4.628 -21.587 1.00 72.69 91 PHE A CA 1
ATOM 711 C C . PHE A 1 91 ? 0.401 -6.039 -22.038 1.00 72.69 91 PHE A C 1
ATOM 713 O O . PHE A 1 91 ? 1.083 -6.187 -23.045 1.00 72.69 91 PHE A O 1
ATOM 720 N N . MET A 1 92 ? -0.080 -7.086 -21.358 1.00 71.56 92 MET A N 1
ATOM 721 C CA . MET A 1 92 ? 0.210 -8.480 -21.727 1.00 71.56 92 MET A CA 1
ATOM 722 C C . MET A 1 92 ? -0.355 -8.883 -23.089 1.00 71.56 92 MET A C 1
ATOM 724 O O . MET A 1 92 ? 0.235 -9.706 -23.783 1.00 71.56 92 MET A O 1
ATOM 728 N N . ALA A 1 93 ? -1.505 -8.333 -23.468 1.00 74.56 93 ALA A N 1
ATOM 729 C CA . ALA A 1 93 ? -2.130 -8.598 -24.756 1.00 74.56 93 ALA A CA 1
ATOM 730 C C . ALA A 1 93 ? -1.481 -7.809 -25.911 1.00 74.56 93 ALA A C 1
ATOM 732 O O . ALA A 1 93 ? -1.992 -7.868 -27.027 1.00 74.56 93 ALA A O 1
ATOM 733 N N . ASN A 1 94 ? -0.383 -7.079 -25.655 1.00 71.94 94 ASN A N 1
ATOM 734 C CA . ASN A 1 94 ? 0.271 -6.179 -26.610 1.00 71.94 94 ASN A CA 1
ATOM 735 C C . ASN A 1 94 ? -0.722 -5.206 -27.270 1.00 71.94 94 ASN A C 1
ATOM 737 O O . ASN A 1 94 ? -0.575 -4.843 -28.429 1.00 71.94 94 ASN A O 1
ATOM 741 N N . VAL A 1 95 ? -1.762 -4.783 -26.540 1.00 65.06 95 VAL A N 1
ATOM 742 C CA . VAL A 1 95 ? -2.783 -3.856 -27.067 1.00 65.06 95 VAL A CA 1
ATOM 743 C C . VAL A 1 95 ? -2.189 -2.460 -27.294 1.00 65.06 95 VAL A C 1
ATOM 745 O O . VAL A 1 95 ? -2.725 -1.660 -28.059 1.00 65.06 95 VAL A O 1
ATOM 748 N N . PHE A 1 96 ? -1.069 -2.165 -26.636 1.00 65.25 96 PHE A N 1
ATOM 749 C CA . PHE A 1 96 ? -0.333 -0.920 -26.773 1.00 65.25 96 PHE A CA 1
ATOM 750 C C . PHE A 1 96 ? 0.802 -1.089 -27.785 1.00 65.25 96 PHE A C 1
ATOM 752 O O . PHE A 1 96 ? 1.936 -1.388 -27.418 1.00 65.25 96 PHE A O 1
ATOM 759 N N . ASP A 1 97 ? 0.491 -0.879 -29.063 1.00 64.81 97 ASP A N 1
ATOM 760 C CA . ASP A 1 97 ? 1.514 -0.743 -30.098 1.00 64.81 97 ASP A CA 1
ATOM 761 C C . ASP A 1 97 ? 2.219 0.616 -29.947 1.00 64.81 97 ASP A C 1
ATOM 763 O O . ASP A 1 97 ? 1.636 1.678 -30.184 1.00 64.81 97 ASP A O 1
ATOM 767 N N . GLY A 1 98 ? 3.494 0.580 -29.552 1.00 67.38 98 GLY A N 1
ATOM 768 C CA . GLY A 1 98 ? 4.374 1.750 -29.482 1.00 67.38 98 GLY A CA 1
ATOM 769 C C . GLY A 1 98 ? 4.487 2.413 -28.102 1.00 67.38 98 GLY A C 1
ATOM 770 O O . GLY A 1 98 ? 3.601 2.329 -27.251 1.00 67.38 98 GLY A O 1
ATOM 771 N N . LEU A 1 99 ? 5.613 3.105 -27.894 1.00 67.31 99 LEU A N 1
ATOM 772 C CA . LEU A 1 99 ? 5.970 3.761 -26.627 1.00 67.31 99 LEU A CA 1
ATOM 773 C C . LEU A 1 99 ? 4.931 4.818 -26.196 1.00 67.31 99 LEU A C 1
ATOM 775 O O . LEU A 1 99 ? 4.562 4.871 -25.027 1.00 67.31 99 LEU A O 1
ATOM 779 N N . ASP A 1 100 ? 4.343 5.554 -27.145 1.00 77.00 100 ASP A N 1
ATOM 780 C CA . ASP A 1 100 ? 3.330 6.590 -26.871 1.00 77.00 100 ASP A CA 1
ATOM 781 C C . ASP A 1 100 ? 2.031 6.044 -26.248 1.00 77.00 100 ASP A C 1
ATOM 783 O O . ASP A 1 100 ? 1.267 6.766 -25.596 1.00 77.00 100 ASP A O 1
ATOM 787 N N . ALA A 1 101 ? 1.696 4.779 -26.512 1.00 76.19 101 ALA A N 1
ATOM 788 C CA . ALA A 1 101 ? 0.539 4.136 -25.901 1.00 76.19 101 ALA A CA 1
ATOM 789 C C . ALA A 1 101 ? 0.842 3.752 -24.444 1.00 76.19 101 ALA A C 1
ATOM 791 O O . ALA A 1 101 ? -0.002 3.964 -23.574 1.00 76.19 101 ALA A O 1
ATOM 792 N N . ILE A 1 102 ? 2.063 3.283 -24.170 1.00 73.38 102 ILE A N 1
ATOM 793 C CA . ILE A 1 102 ? 2.541 2.949 -22.822 1.00 73.38 102 ILE A CA 1
ATOM 794 C C . ILE A 1 102 ? 2.568 4.199 -21.936 1.00 73.38 102 ILE A C 1
ATOM 796 O O . ILE A 1 102 ? 2.052 4.156 -20.818 1.00 73.38 102 ILE A O 1
ATOM 800 N N . ASP A 1 103 ? 3.078 5.323 -22.444 1.00 75.75 103 ASP A N 1
ATOM 801 C CA . ASP A 1 103 ? 3.144 6.575 -21.682 1.00 75.75 103 ASP A CA 1
ATOM 802 C C . ASP A 1 103 ? 1.755 7.105 -21.313 1.00 75.75 103 ASP A C 1
ATOM 804 O O . ASP A 1 103 ? 1.501 7.442 -20.157 1.00 75.75 103 ASP A O 1
ATOM 808 N N . ARG A 1 104 ? 0.799 7.081 -22.250 1.00 80.38 104 ARG A N 1
ATOM 809 C CA . ARG A 1 104 ? -0.588 7.487 -21.958 1.00 80.38 104 ARG A CA 1
ATOM 810 C C . ARG A 1 104 ? -1.252 6.591 -20.921 1.00 80.38 104 ARG A C 1
ATOM 812 O O . ARG A 1 104 ? -1.983 7.075 -20.059 1.00 80.38 104 ARG A O 1
ATOM 819 N N . VAL A 1 105 ? -1.018 5.286 -20.997 1.00 79.25 105 VAL A N 1
ATOM 820 C CA . VAL A 1 105 ? -1.566 4.317 -20.041 1.00 79.25 105 VAL A CA 1
ATOM 821 C C . VAL A 1 105 ? -0.964 4.521 -18.659 1.00 79.25 105 VAL A C 1
ATOM 823 O O . VAL A 1 105 ? -1.696 4.502 -17.666 1.00 79.25 105 VAL A O 1
ATOM 826 N N . ARG A 1 106 ? 0.347 4.774 -18.597 1.00 79.56 106 ARG A N 1
ATOM 827 C CA . ARG A 1 106 ? 1.048 5.166 -17.376 1.00 79.56 106 ARG A CA 1
ATOM 828 C C . ARG A 1 106 ? 0.418 6.421 -16.781 1.00 79.56 106 ARG A C 1
ATOM 830 O O . ARG A 1 106 ? 0.028 6.387 -15.621 1.00 79.56 106 ARG A O 1
ATOM 837 N N . ASP A 1 107 ? 0.229 7.484 -17.555 1.00 80.12 107 ASP A N 1
ATOM 838 C CA . ASP A 1 107 ? -0.332 8.745 -17.048 1.00 80.12 107 ASP A CA 1
ATOM 839 C C . ASP A 1 107 ? -1.761 8.576 -16.511 1.00 80.12 107 ASP A C 1
ATOM 841 O O . ASP A 1 107 ? -2.101 9.082 -15.433 1.00 80.12 107 ASP A O 1
ATOM 845 N N . VAL A 1 108 ? -2.592 7.805 -17.223 1.00 81.94 108 VAL A N 1
ATOM 846 C CA . VAL A 1 108 ? -3.951 7.454 -16.787 1.00 81.94 108 VAL A CA 1
ATOM 847 C C . VAL A 1 108 ? -3.916 6.661 -15.481 1.00 81.94 108 VAL A C 1
ATOM 849 O O . VAL A 1 108 ? -4.673 6.974 -14.561 1.00 81.94 108 VAL A O 1
ATOM 852 N N . TYR A 1 109 ? -3.032 5.667 -15.366 1.00 81.94 109 TYR A N 1
ATOM 853 C CA . TYR A 1 109 ? -2.869 4.883 -14.142 1.00 81.94 109 TYR A CA 1
ATOM 854 C C . TYR A 1 109 ? -2.433 5.742 -12.961 1.00 81.94 109 TYR A C 1
ATOM 856 O O . TYR A 1 109 ? -3.019 5.672 -11.885 1.00 81.94 109 TYR A O 1
ATOM 864 N N . MET A 1 110 ? -1.414 6.566 -13.165 1.00 78.31 110 MET A N 1
ATOM 865 C CA . MET A 1 110 ? -0.834 7.403 -12.124 1.00 78.31 110 MET A CA 1
ATOM 866 C C . MET A 1 110 ? -1.869 8.400 -11.604 1.00 78.31 110 MET A C 1
ATOM 868 O O . MET A 1 110 ? -2.036 8.558 -10.396 1.00 78.31 110 MET A O 1
ATOM 872 N N . THR A 1 111 ? -2.641 8.999 -12.511 1.00 82.69 111 THR A N 1
ATOM 873 C CA . THR A 1 111 ? -3.675 9.976 -12.162 1.00 82.69 111 THR A CA 1
ATOM 874 C C . THR A 1 111 ? -4.894 9.313 -11.522 1.00 82.69 111 THR A C 1
ATOM 876 O O . THR A 1 111 ? -5.264 9.639 -10.393 1.00 82.69 111 THR A O 1
ATOM 879 N N . LEU A 1 112 ? -5.537 8.371 -12.222 1.00 85.12 112 LEU A N 1
ATOM 880 C CA . LEU A 1 112 ? -6.783 7.755 -11.756 1.00 85.12 112 LEU A CA 1
ATOM 881 C C . LEU A 1 112 ? -6.527 6.720 -10.664 1.00 85.12 112 LEU A C 1
ATOM 883 O O . LEU A 1 112 ? -7.192 6.736 -9.632 1.00 85.12 112 LEU A O 1
ATOM 887 N N . GLY A 1 113 ? -5.554 5.836 -10.867 1.00 82.62 113 GLY A N 1
ATOM 888 C CA . GLY A 1 113 ? -5.170 4.817 -9.896 1.00 82.62 113 GLY A CA 1
ATOM 889 C C . GLY A 1 113 ? -4.656 5.442 -8.605 1.00 82.62 113 GLY A C 1
ATOM 890 O O . GLY A 1 113 ? -5.138 5.068 -7.534 1.00 82.62 113 GLY A O 1
ATOM 891 N N . GLY A 1 114 ? -3.767 6.436 -8.699 1.00 79.12 114 GLY A N 1
ATOM 892 C CA . GLY A 1 114 ? -3.298 7.202 -7.541 1.00 79.12 114 GLY A CA 1
ATOM 893 C C . GLY A 1 114 ? -4.443 7.918 -6.817 1.00 79.12 114 GLY A C 1
ATOM 894 O O . GLY A 1 114 ? -4.589 7.779 -5.604 1.00 79.12 114 GLY A O 1
ATOM 895 N N . GLY A 1 115 ? -5.323 8.606 -7.555 1.00 81.69 115 GLY A N 1
ATOM 896 C CA . GLY A 1 115 ? -6.497 9.279 -6.987 1.00 81.69 115 GLY A CA 1
ATOM 897 C C . GLY A 1 115 ? -7.456 8.336 -6.249 1.00 81.69 115 GLY A C 1
ATOM 898 O O . GLY A 1 115 ? -7.941 8.664 -5.164 1.00 81.69 115 GLY A O 1
ATOM 899 N N . LEU A 1 116 ? -7.699 7.141 -6.793 1.00 86.31 116 LEU A N 1
ATOM 900 C CA . LEU A 1 116 ? -8.553 6.128 -6.165 1.00 86.31 116 LEU A CA 1
ATOM 901 C C . LEU A 1 116 ? -7.932 5.542 -4.895 1.00 86.31 116 LEU A C 1
ATOM 903 O O . LEU A 1 116 ? -8.651 5.328 -3.916 1.00 86.31 116 LEU A O 1
ATOM 907 N N . LEU A 1 117 ? -6.613 5.333 -4.883 1.00 84.12 117 LEU A N 1
ATOM 908 C CA . LEU A 1 117 ? -5.886 4.884 -3.696 1.00 84.12 117 LEU A CA 1
ATOM 909 C C . LEU A 1 117 ? -5.952 5.938 -2.576 1.00 84.12 117 LEU A C 1
ATOM 911 O O . LEU A 1 117 ? -6.253 5.593 -1.432 1.00 84.12 117 LEU A O 1
ATOM 915 N N . ILE A 1 118 ? -5.770 7.224 -2.916 1.00 86.00 118 ILE A N 1
ATOM 916 C CA . ILE A 1 118 ? -5.931 8.358 -1.985 1.00 86.00 118 ILE A CA 1
ATOM 917 C C . ILE A 1 118 ? -7.332 8.362 -1.389 1.00 86.00 118 ILE A C 1
ATOM 919 O O . ILE A 1 118 ? -7.489 8.395 -0.169 1.00 86.00 118 ILE A O 1
ATOM 923 N N . ALA A 1 119 ? -8.352 8.337 -2.250 1.00 85.88 119 ALA A N 1
ATOM 924 C CA . ALA A 1 119 ? -9.741 8.397 -1.822 1.00 85.88 119 ALA A CA 1
ATOM 925 C C . ALA A 1 119 ? -10.085 7.211 -0.910 1.00 85.88 119 ALA A C 1
ATOM 927 O O . ALA A 1 119 ? -10.645 7.405 0.170 1.00 85.88 119 ALA A O 1
ATOM 928 N N . GLY A 1 120 ? -9.681 5.998 -1.302 1.00 86.81 120 GLY A N 1
ATOM 929 C CA . GLY A 1 120 ? -9.866 4.785 -0.512 1.00 86.81 120 GLY A CA 1
ATOM 930 C C . GLY A 1 120 ? -9.204 4.878 0.862 1.00 86.81 120 GLY A C 1
ATOM 931 O O . GLY A 1 120 ? -9.873 4.659 1.875 1.00 86.81 120 GLY A O 1
ATOM 932 N N . GLY A 1 121 ? -7.927 5.265 0.912 1.00 86.25 121 GLY A N 1
ATOM 933 C CA . GLY A 1 121 ? -7.180 5.410 2.160 1.00 86.25 121 GLY A CA 1
ATOM 934 C C . GLY A 1 121 ? -7.759 6.491 3.076 1.00 86.25 121 GLY A C 1
ATOM 935 O O . GLY A 1 121 ? -8.013 6.234 4.252 1.00 86.25 121 GLY A O 1
ATOM 936 N N . ALA A 1 122 ? -8.060 7.675 2.535 1.00 87.62 122 ALA A N 1
ATOM 937 C CA . ALA A 1 122 ? -8.657 8.777 3.288 1.00 87.62 122 ALA A CA 1
ATOM 938 C C . ALA A 1 122 ? -10.015 8.397 3.899 1.00 87.62 122 ALA A C 1
ATOM 940 O O . ALA A 1 122 ? -10.293 8.755 5.043 1.00 87.62 122 ALA A O 1
ATOM 941 N N . LEU A 1 123 ? -10.839 7.628 3.178 1.00 89.19 123 LEU A N 1
ATOM 942 C CA . LEU A 1 123 ? -12.119 7.128 3.687 1.00 89.19 123 LEU A CA 1
ATOM 943 C C . LEU A 1 123 ? -11.947 6.154 4.865 1.00 89.19 123 LEU A C 1
ATOM 945 O O . LEU A 1 123 ? -12.749 6.212 5.799 1.00 89.19 123 LEU A O 1
ATOM 949 N N . ILE A 1 124 ? -10.899 5.318 4.876 1.00 85.75 124 ILE A N 1
ATOM 950 C CA . ILE A 1 124 ? -10.586 4.438 6.021 1.00 85.75 124 ILE A CA 1
ATOM 951 C C . ILE A 1 124 ? -10.198 5.274 7.241 1.00 85.75 124 ILE A C 1
ATOM 953 O O . ILE A 1 124 ? -10.718 5.046 8.332 1.00 85.75 124 ILE A O 1
ATOM 957 N N . LEU A 1 125 ? -9.331 6.276 7.068 1.00 88.38 125 LEU A N 1
ATOM 958 C CA . LEU A 1 125 ? -8.924 7.160 8.169 1.00 88.38 125 LEU A CA 1
ATOM 959 C C . LEU A 1 125 ? -10.105 7.965 8.711 1.00 88.38 125 LEU A C 1
ATOM 961 O O . LEU A 1 125 ? -10.272 8.106 9.922 1.00 88.38 125 LEU A O 1
ATOM 965 N N . ALA A 1 126 ? -10.953 8.462 7.812 1.00 87.44 126 ALA A N 1
ATOM 966 C CA . ALA A 1 126 ? -12.153 9.197 8.167 1.00 87.44 126 ALA A CA 1
ATOM 967 C C . ALA A 1 126 ? -13.154 8.312 8.926 1.00 87.44 126 ALA A C 1
ATOM 969 O O . ALA A 1 126 ? -13.785 8.792 9.865 1.00 87.44 126 ALA A O 1
ATOM 970 N N . HIS A 1 127 ? -13.284 7.034 8.556 1.00 87.38 127 HIS A N 1
ATOM 971 C CA . HIS A 1 127 ? -14.083 6.065 9.305 1.00 87.38 127 HIS A CA 1
ATOM 972 C C . HIS A 1 127 ? -13.489 5.783 10.691 1.00 87.38 127 HIS A C 1
ATOM 974 O O . HIS A 1 127 ? -14.199 5.850 11.692 1.00 87.38 127 HIS A O 1
ATOM 980 N N . ALA A 1 128 ? -12.180 5.534 10.777 1.00 84.44 128 ALA A N 1
ATOM 981 C CA . ALA A 1 128 ? -11.514 5.295 12.054 1.00 84.44 128 ALA A CA 1
ATOM 982 C C . ALA A 1 128 ? -11.687 6.481 13.019 1.00 84.44 128 ALA A C 1
ATOM 984 O O . ALA A 1 128 ? -11.965 6.277 14.201 1.00 84.44 128 ALA A O 1
ATOM 985 N N . LYS A 1 129 ? -11.617 7.718 12.509 1.00 88.69 129 LYS A N 1
ATOM 986 C CA . LYS A 1 129 ? -11.899 8.934 13.285 1.00 88.69 129 LYS A CA 1
ATOM 987 C C . LYS A 1 129 ? -13.333 8.979 13.824 1.00 88.69 129 LYS A C 1
ATOM 989 O O . LYS A 1 129 ? -13.529 9.316 14.986 1.00 88.69 129 LYS A O 1
ATOM 994 N N . GLU A 1 130 ? -14.332 8.631 13.009 1.00 86.94 130 GLU A N 1
ATOM 995 C CA . GLU A 1 130 ? -15.741 8.558 13.447 1.00 86.94 130 GLU A CA 1
ATOM 996 C C . GLU A 1 130 ? -15.962 7.516 14.544 1.00 86.94 130 GLU A C 1
ATOM 998 O O . GLU A 1 130 ? -16.840 7.671 15.387 1.00 86.94 130 GLU A O 1
ATOM 1003 N N . ARG A 1 131 ? -15.128 6.476 14.558 1.00 84.38 131 ARG A N 1
ATOM 1004 C CA . ARG A 1 131 ? -15.122 5.405 15.556 1.00 84.38 131 ARG A CA 1
ATOM 1005 C C . ARG A 1 131 ? -14.279 5.724 16.796 1.00 84.38 131 ARG A C 1
ATOM 1007 O O . ARG A 1 131 ? -14.023 4.833 17.602 1.00 84.38 131 ARG A O 1
ATOM 1014 N N . GLY A 1 132 ? -13.848 6.976 16.953 1.00 85.50 132 GLY A N 1
ATOM 1015 C CA . GLY A 1 132 ? -13.133 7.448 18.137 1.00 85.50 132 GLY A CA 1
ATOM 1016 C C . GLY A 1 132 ? -11.620 7.227 18.110 1.00 85.50 132 GLY A C 1
ATOM 1017 O O . GLY A 1 132 ? -10.985 7.364 19.152 1.00 85.50 132 GLY A O 1
ATOM 1018 N N . ALA A 1 133 ? -11.020 6.900 16.958 1.00 82.00 133 ALA A N 1
ATOM 1019 C CA . ALA A 1 133 ? -9.563 6.921 16.842 1.00 82.00 133 ALA A CA 1
ATOM 1020 C C . ALA A 1 133 ? -9.046 8.355 17.035 1.00 82.00 133 ALA A C 1
ATOM 1022 O O . ALA A 1 133 ? -9.487 9.286 16.353 1.00 82.00 133 ALA A O 1
ATOM 1023 N N . ASP A 1 134 ? -8.105 8.528 17.960 1.00 86.19 134 ASP A N 1
ATOM 1024 C CA . ASP A 1 134 ? -7.462 9.816 18.191 1.00 86.19 134 ASP A CA 1
ATOM 1025 C C . ASP A 1 134 ? -6.529 10.218 17.033 1.00 86.19 134 ASP A C 1
ATOM 1027 O O . ASP A 1 134 ? -6.163 9.422 16.162 1.00 86.19 134 ASP A O 1
ATOM 1031 N N . SER A 1 135 ? -6.133 11.491 17.005 1.00 85.19 135 SER A N 1
ATOM 1032 C CA . SER A 1 135 ? -5.266 12.021 15.946 1.00 85.19 135 SER A CA 1
ATOM 1033 C C . SER A 1 135 ? -3.908 11.311 15.882 1.00 85.19 135 SER A C 1
ATOM 1035 O O . SER A 1 135 ? -3.360 11.144 14.791 1.00 85.19 135 SER A O 1
ATOM 1037 N N . SER A 1 136 ? -3.368 10.855 17.017 1.00 78.31 136 SER A N 1
ATOM 1038 C CA . SER A 1 136 ? -2.116 10.089 17.066 1.00 78.31 136 SER A CA 1
ATOM 1039 C C . SER A 1 136 ? -2.230 8.747 16.342 1.00 78.31 136 SER A C 1
ATOM 1041 O O . SER A 1 136 ? -1.354 8.412 15.544 1.00 78.31 136 SER A O 1
ATOM 1043 N N . ALA A 1 137 ? -3.331 8.018 16.532 1.00 76.75 137 ALA A N 1
ATOM 1044 C CA . ALA A 1 137 ? -3.592 6.734 15.890 1.00 76.75 137 ALA A CA 1
ATOM 1045 C C . ALA A 1 137 ? -3.790 6.852 14.369 1.00 76.75 137 ALA A C 1
ATOM 1047 O O . ALA A 1 137 ? -3.503 5.912 13.628 1.00 76.75 137 ALA A O 1
ATOM 1048 N N . LEU A 1 138 ? -4.247 8.014 13.891 1.00 83.38 138 LEU A N 1
ATOM 1049 C CA . LEU A 1 138 ? -4.441 8.298 12.463 1.00 83.38 138 LEU A CA 1
ATOM 1050 C C . LEU A 1 138 ? -3.181 8.825 11.769 1.00 83.38 138 LEU A C 1
ATOM 1052 O O . LEU A 1 138 ? -3.065 8.717 10.548 1.00 83.38 138 LEU A O 1
ATOM 1056 N N . THR A 1 139 ? -2.241 9.391 12.531 1.00 81.69 139 THR A N 1
ATOM 1057 C CA . THR A 1 139 ? -1.063 10.076 11.980 1.00 81.69 139 THR A CA 1
ATOM 1058 C C . THR A 1 139 ? -0.212 9.125 11.147 1.00 81.69 139 THR A C 1
ATOM 1060 O O . THR A 1 139 ? 0.174 9.448 10.029 1.00 81.69 139 THR A O 1
ATOM 1063 N N . ILE A 1 140 ? 0.047 7.924 11.659 1.00 78.75 140 ILE A N 1
ATOM 1064 C CA . ILE A 1 140 ? 0.965 6.970 11.030 1.00 78.75 140 ILE A CA 1
ATOM 1065 C C . ILE A 1 140 ? 0.393 6.346 9.754 1.00 78.75 140 ILE A C 1
ATOM 1067 O O . ILE A 1 140 ? 1.062 6.428 8.727 1.00 78.75 140 ILE A O 1
ATOM 1071 N N . PRO A 1 141 ? -0.844 5.818 9.748 1.00 80.38 141 PRO A N 1
ATOM 1072 C CA . PRO A 1 141 ? -1.524 5.437 8.512 1.00 80.38 141 PRO A CA 1
ATOM 1073 C C . PRO A 1 141 ? -1.590 6.574 7.477 1.00 80.38 141 PRO A C 1
ATOM 1075 O O . PRO A 1 141 ? -1.385 6.338 6.289 1.00 80.38 141 PRO A O 1
ATOM 1078 N N . GLY A 1 142 ? -1.826 7.814 7.924 1.00 81.62 142 GLY A N 1
ATOM 1079 C CA . GLY A 1 142 ? -1.845 8.991 7.052 1.00 81.62 142 GLY A CA 1
ATOM 1080 C C . GLY A 1 142 ? -0.487 9.297 6.420 1.00 81.62 142 GLY A C 1
ATOM 1081 O O . GLY A 1 142 ? -0.411 9.518 5.213 1.00 81.62 142 GLY A O 1
ATOM 1082 N N . ILE A 1 143 ? 0.594 9.256 7.207 1.00 80.50 143 ILE A N 1
ATOM 1083 C CA . ILE A 1 143 ? 1.967 9.406 6.703 1.00 80.50 143 ILE A CA 1
ATOM 1084 C C . ILE A 1 143 ? 2.301 8.272 5.738 1.00 80.50 143 ILE A C 1
ATOM 1086 O O . ILE A 1 143 ? 2.871 8.525 4.685 1.00 80.50 143 ILE A O 1
ATOM 1090 N N . ALA A 1 144 ? 1.933 7.035 6.066 1.00 81.31 144 ALA A N 1
ATOM 1091 C CA . ALA A 1 144 ? 2.215 5.883 5.222 1.00 81.31 144 ALA A CA 1
ATOM 1092 C C . ALA A 1 144 ? 1.526 5.989 3.859 1.00 81.31 144 ALA A C 1
ATOM 1094 O O . ALA A 1 144 ? 2.166 5.753 2.839 1.00 81.31 144 ALA A O 1
ATOM 1095 N N . LEU A 1 145 ? 0.265 6.433 3.835 1.00 81.56 145 LEU A N 1
ATOM 1096 C CA . LEU A 1 145 ? -0.442 6.756 2.599 1.00 81.56 145 LEU A CA 1
ATOM 1097 C C . LEU A 1 145 ? 0.277 7.871 1.824 1.00 81.56 145 LEU A C 1
ATOM 1099 O O . LEU A 1 145 ? 0.502 7.730 0.630 1.00 81.56 145 LEU A O 1
ATOM 1103 N N . ALA A 1 146 ? 0.687 8.956 2.488 1.00 80.56 146 ALA A N 1
ATOM 1104 C CA . ALA A 1 146 ? 1.396 10.060 1.836 1.00 80.56 146 ALA A CA 1
ATOM 1105 C C . ALA A 1 146 ? 2.757 9.642 1.246 1.00 80.56 146 ALA A C 1
ATOM 1107 O O . ALA A 1 146 ? 3.100 10.065 0.143 1.00 80.56 146 ALA A O 1
ATOM 1108 N N . VAL A 1 147 ? 3.518 8.804 1.957 1.00 80.94 147 VAL A N 1
ATOM 1109 C CA . VAL A 1 147 ? 4.810 8.268 1.500 1.00 80.94 147 VAL A CA 1
ATOM 1110 C C . VAL A 1 147 ? 4.621 7.347 0.301 1.00 80.94 147 VAL A C 1
ATOM 1112 O O . VAL A 1 147 ? 5.330 7.501 -0.690 1.00 80.94 147 VAL A O 1
ATOM 1115 N N . ASP A 1 148 ? 3.655 6.431 0.360 1.00 79.88 148 ASP A N 1
ATOM 1116 C CA . ASP A 1 148 ? 3.369 5.513 -0.747 1.00 79.88 148 ASP A CA 1
ATOM 1117 C C . ASP A 1 148 ? 2.994 6.285 -2.022 1.00 79.88 148 ASP A C 1
ATOM 1119 O O . ASP A 1 148 ? 3.529 6.034 -3.099 1.00 79.88 148 ASP A O 1
ATOM 1123 N N . LEU A 1 149 ? 2.182 7.335 -1.882 1.00 79.06 149 LEU A N 1
ATOM 1124 C CA . LEU A 1 149 ? 1.838 8.227 -2.990 1.00 79.06 149 LEU A CA 1
ATOM 1125 C C . LEU A 1 149 ? 3.043 8.981 -3.530 1.00 79.06 149 LEU A C 1
ATOM 1127 O O . LEU A 1 149 ? 3.227 9.047 -4.744 1.00 79.06 149 LEU A O 1
ATOM 1131 N N . ALA A 1 150 ? 3.868 9.544 -2.647 1.00 78.12 150 ALA A N 1
ATOM 1132 C CA . ALA A 1 150 ? 5.079 10.232 -3.062 1.00 78.12 150 ALA A CA 1
ATOM 1133 C C . ALA A 1 150 ? 5.963 9.300 -3.899 1.00 78.12 150 ALA A C 1
ATOM 1135 O O . ALA A 1 150 ? 6.461 9.720 -4.935 1.00 78.12 150 ALA A O 1
ATOM 1136 N N . LEU A 1 151 ? 6.093 8.027 -3.523 1.00 78.25 151 LEU A N 1
ATOM 1137 C CA . LEU A 1 151 ? 6.856 7.057 -4.306 1.00 78.25 151 LEU A CA 1
ATOM 1138 C C . LEU A 1 151 ? 6.201 6.680 -5.625 1.00 78.25 151 LEU A C 1
ATOM 1140 O O . LEU A 1 151 ? 6.916 6.549 -6.617 1.00 78.25 151 LEU A O 1
ATOM 1144 N N . ILE A 1 152 ? 4.875 6.535 -5.655 1.00 74.81 152 ILE A N 1
ATOM 1145 C CA . ILE A 1 152 ? 4.147 6.289 -6.900 1.00 74.81 152 ILE A CA 1
ATOM 1146 C C . ILE A 1 152 ? 4.432 7.430 -7.879 1.00 74.81 152 ILE A C 1
ATOM 1148 O O . ILE A 1 152 ? 4.864 7.153 -8.989 1.00 74.81 152 ILE A O 1
ATOM 1152 N N . PHE A 1 153 ? 4.283 8.694 -7.467 1.00 76.00 153 PHE A N 1
ATOM 1153 C CA . PHE A 1 153 ? 4.434 9.860 -8.351 1.00 76.00 153 PHE A CA 1
ATOM 1154 C C . PHE A 1 153 ? 5.880 10.251 -8.664 1.00 76.00 153 PHE A C 1
ATOM 1156 O O . PHE A 1 153 ? 6.201 10.546 -9.812 1.00 76.00 153 PHE A O 1
ATOM 1163 N N . ILE A 1 154 ? 6.754 10.268 -7.662 1.00 77.00 154 ILE A N 1
ATOM 1164 C CA . ILE A 1 154 ? 8.138 10.743 -7.800 1.00 77.00 154 ILE A CA 1
ATOM 11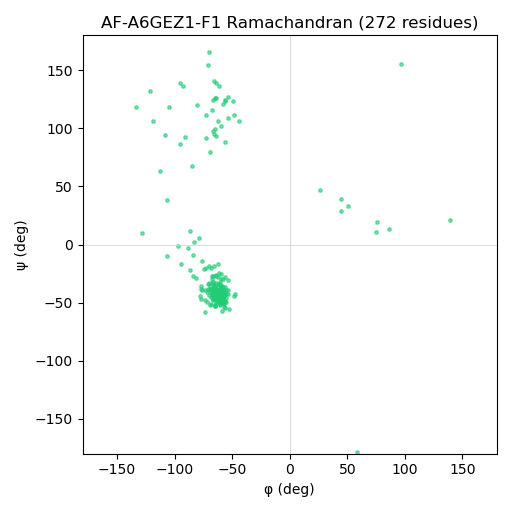65 C C . ILE A 1 154 ? 9.039 9.628 -8.336 1.00 77.00 154 ILE A C 1
ATOM 1167 O O . ILE A 1 154 ? 10.038 9.899 -8.997 1.00 77.00 154 ILE A O 1
ATOM 1171 N N . GLY A 1 155 ? 8.685 8.370 -8.086 1.00 75.75 155 GLY A N 1
ATOM 1172 C CA . GLY A 1 155 ? 9.531 7.233 -8.408 1.00 75.75 155 GLY A CA 1
ATOM 1173 C C . GLY A 1 155 ? 9.922 7.085 -9.862 1.00 75.75 155 GLY A C 1
ATOM 1174 O O . GLY A 1 155 ? 11.116 6.977 -10.135 1.00 75.75 155 GLY A O 1
ATOM 1175 N N . PRO A 1 156 ? 8.969 7.130 -10.805 1.00 72.88 156 PRO A N 1
ATOM 1176 C CA . PRO A 1 156 ? 9.295 7.099 -12.223 1.00 72.88 156 PRO A CA 1
ATOM 1177 C C . PRO A 1 156 ? 10.239 8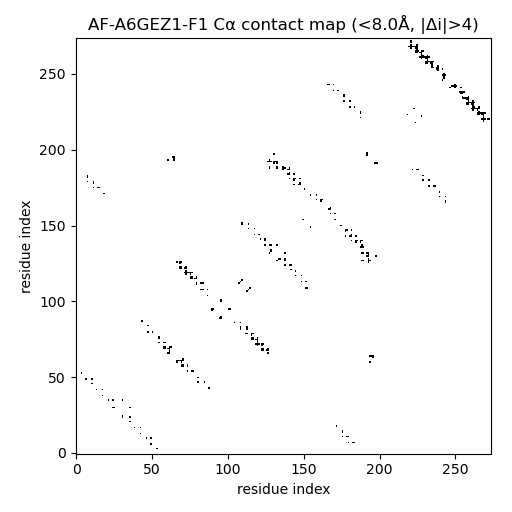.238 -12.625 1.00 72.88 156 PRO A C 1
ATOM 1179 O O . PRO A 1 156 ? 11.217 7.986 -13.320 1.00 72.88 156 PRO A O 1
ATOM 1182 N N . MET A 1 157 ? 10.023 9.455 -12.109 1.00 73.44 157 MET A N 1
ATOM 1183 C CA . MET A 1 157 ? 10.889 10.607 -12.399 1.00 73.44 157 MET A CA 1
ATOM 1184 C C . MET A 1 157 ? 12.315 10.403 -11.874 1.00 73.44 157 MET A C 1
ATOM 1186 O O . MET A 1 157 ? 13.281 10.742 -12.552 1.00 73.44 157 MET A O 1
ATOM 1190 N N . VAL A 1 158 ? 12.457 9.845 -10.668 1.00 72.38 158 VAL A N 1
ATOM 1191 C CA . VAL A 1 158 ? 13.768 9.525 -10.087 1.00 72.38 158 VAL A CA 1
ATOM 1192 C C . VAL A 1 158 ? 14.447 8.421 -10.890 1.00 72.38 158 VAL A C 1
ATOM 1194 O O . VAL A 1 158 ? 15.622 8.544 -11.208 1.00 72.38 158 VAL A O 1
ATOM 1197 N N . MET A 1 159 ? 13.719 7.372 -11.271 1.00 70.62 159 MET A N 1
ATOM 1198 C CA . MET A 1 159 ? 14.274 6.260 -12.046 1.00 70.62 159 MET A CA 1
ATOM 1199 C C . MET A 1 159 ? 14.705 6.667 -13.457 1.00 70.62 159 MET A C 1
ATOM 1201 O O . MET A 1 159 ? 15.714 6.163 -13.940 1.00 70.62 159 MET A O 1
ATOM 1205 N N . GLU A 1 160 ? 13.992 7.592 -14.101 1.00 72.19 160 GLU A N 1
ATOM 1206 C CA . GLU A 1 160 ? 14.377 8.142 -15.409 1.00 72.19 160 GLU A CA 1
ATOM 1207 C C . GLU A 1 160 ? 15.667 8.973 -15.340 1.00 72.19 160 GLU A C 1
ATOM 1209 O O . GLU A 1 160 ? 16.444 8.991 -16.291 1.00 72.19 160 GLU A O 1
ATOM 1214 N N . GLN A 1 161 ? 15.925 9.646 -14.216 1.00 75.62 161 GLN A N 1
ATOM 1215 C CA . GLN A 1 161 ? 17.127 10.471 -14.040 1.00 75.62 161 GLN A CA 1
ATOM 1216 C C . GLN A 1 161 ? 18.357 9.674 -13.604 1.00 75.62 161 GLN A C 1
ATOM 1218 O O . GLN A 1 161 ? 19.459 10.225 -13.542 1.00 75.62 161 GLN A O 1
ATOM 1223 N N . VAL A 1 162 ? 18.185 8.398 -13.264 1.00 76.69 162 VAL A N 1
ATOM 1224 C CA . VAL A 1 162 ? 19.209 7.633 -12.572 1.00 76.69 162 VAL A CA 1
ATOM 1225 C C . VAL A 1 162 ? 19.671 6.437 -13.395 1.00 76.69 162 VAL A C 1
ATOM 1227 O O . VAL A 1 162 ? 19.010 5.405 -13.489 1.00 76.69 162 VAL A O 1
ATOM 1230 N N . ASP A 1 163 ? 20.876 6.571 -13.946 1.00 75.69 163 ASP A N 1
ATOM 1231 C CA . ASP A 1 163 ? 21.424 5.607 -14.904 1.00 75.69 163 ASP A CA 1
ATOM 1232 C C . ASP A 1 163 ? 22.372 4.567 -14.273 1.00 75.69 163 ASP A C 1
ATOM 1234 O O . ASP A 1 163 ? 22.878 3.667 -14.940 1.00 75.69 163 ASP A O 1
ATOM 1238 N N . THR A 1 164 ? 22.625 4.646 -12.961 1.00 79.69 164 THR A N 1
ATOM 1239 C CA . THR A 1 164 ? 23.551 3.724 -12.289 1.00 79.69 164 THR A CA 1
ATOM 1240 C C . THR A 1 164 ? 22.829 2.498 -11.706 1.00 79.69 164 THR A C 1
ATOM 1242 O O . THR A 1 164 ? 21.795 2.642 -11.047 1.00 79.69 164 THR A O 1
ATOM 1245 N N . PRO A 1 165 ? 23.376 1.275 -11.869 1.00 76.06 165 PRO A N 1
ATOM 1246 C CA . PRO A 1 165 ? 22.785 0.054 -11.304 1.00 76.06 165 PRO A CA 1
ATOM 1247 C C . PRO A 1 165 ? 22.554 0.114 -9.785 1.00 76.06 165 PRO A C 1
ATOM 1249 O O . PRO A 1 165 ? 21.509 -0.313 -9.298 1.00 76.06 165 PRO A O 1
ATOM 1252 N N . SER A 1 166 ? 23.489 0.710 -9.037 1.00 73.62 166 SER A N 1
ATOM 1253 C CA . SER A 1 166 ? 23.412 0.831 -7.572 1.00 73.62 166 SER A CA 1
ATOM 1254 C C . SER A 1 166 ? 22.199 1.629 -7.099 1.00 73.62 166 SER A C 1
ATOM 1256 O O . SER A 1 166 ? 21.600 1.326 -6.068 1.00 73.62 166 SER A O 1
ATOM 1258 N N . MET A 1 167 ? 21.796 2.635 -7.865 1.00 71.94 167 MET A N 1
ATOM 1259 C CA . MET A 1 167 ? 20.641 3.441 -7.516 1.00 71.94 167 MET A CA 1
ATOM 1260 C C . MET A 1 167 ? 19.316 2.788 -7.908 1.00 71.94 167 MET A C 1
ATOM 1262 O O . MET A 1 167 ? 18.325 2.991 -7.211 1.00 71.94 167 MET A O 1
ATOM 1266 N N . LYS A 1 168 ? 19.288 1.958 -8.961 1.00 70.31 168 LYS A N 1
ATOM 1267 C CA . LYS A 1 168 ? 18.110 1.132 -9.285 1.00 70.31 168 LYS A CA 1
ATOM 1268 C C . LYS A 1 168 ? 17.808 0.152 -8.145 1.00 70.31 168 LYS A C 1
ATOM 1270 O O . LYS A 1 168 ? 16.656 0.024 -7.734 1.00 70.31 168 LYS A O 1
ATOM 1275 N N . GLN A 1 169 ? 18.847 -0.456 -7.567 1.00 72.31 169 GLN A N 1
ATOM 1276 C CA . GLN A 1 169 ? 18.723 -1.289 -6.364 1.00 72.31 169 GLN A CA 1
ATOM 1277 C C . GLN A 1 169 ? 18.267 -0.483 -5.144 1.00 72.31 169 GLN A C 1
ATOM 1279 O O . GLN A 1 169 ? 17.345 -0.898 -4.441 1.00 72.31 169 GLN A O 1
ATOM 1284 N N . LEU A 1 170 ? 18.851 0.698 -4.904 1.00 72.75 170 LEU A N 1
ATOM 1285 C CA . LEU A 1 170 ? 18.403 1.581 -3.823 1.00 72.75 170 LEU A CA 1
ATOM 1286 C C . LEU A 1 170 ? 16.916 1.935 -3.970 1.00 72.75 170 LEU A C 1
ATOM 1288 O O . LEU A 1 170 ? 16.168 1.872 -2.995 1.00 72.75 170 LEU A O 1
ATOM 1292 N N . TRP A 1 171 ? 16.476 2.260 -5.185 1.00 73.94 171 TRP A N 1
ATOM 1293 C CA . TRP A 1 171 ? 15.086 2.591 -5.470 1.00 73.94 171 TRP A CA 1
ATOM 1294 C C . TRP A 1 171 ? 14.138 1.416 -5.217 1.00 73.94 171 TRP A C 1
ATOM 1296 O O . TRP A 1 171 ? 13.083 1.583 -4.594 1.00 73.94 171 TRP A O 1
ATOM 1306 N N . PHE A 1 172 ? 14.527 0.212 -5.642 1.00 73.69 172 PHE A N 1
ATOM 1307 C CA . PHE A 1 172 ? 13.780 -0.996 -5.313 1.00 73.69 172 PHE A CA 1
ATOM 1308 C C . PHE A 1 172 ? 13.628 -1.154 -3.794 1.00 73.69 172 PHE A C 1
ATOM 1310 O O . PHE A 1 172 ? 12.517 -1.351 -3.299 1.00 73.69 172 PHE A O 1
ATOM 1317 N N . LEU A 1 173 ? 14.721 -1.007 -3.043 1.00 72.31 173 LEU A N 1
ATOM 1318 C CA . LEU A 1 173 ? 14.720 -1.156 -1.588 1.00 72.31 173 LEU A CA 1
ATOM 1319 C C . LEU A 1 173 ? 13.848 -0.098 -0.900 1.00 72.31 173 LEU A C 1
ATOM 1321 O O . LEU A 1 173 ? 13.124 -0.427 0.038 1.00 72.31 173 LEU A O 1
ATOM 1325 N N . VAL A 1 174 ? 13.853 1.146 -1.388 1.00 72.44 174 VAL A N 1
ATOM 1326 C CA . VAL A 1 174 ? 12.964 2.220 -0.908 1.00 72.44 174 VAL A CA 1
ATOM 1327 C C . VAL A 1 174 ? 11.496 1.877 -1.166 1.00 72.44 174 VAL A C 1
ATOM 1329 O O . VAL A 1 174 ? 10.662 2.027 -0.268 1.00 72.44 174 VAL A O 1
ATOM 1332 N N . THR A 1 175 ? 11.185 1.365 -2.357 1.00 70.56 175 THR A N 1
AT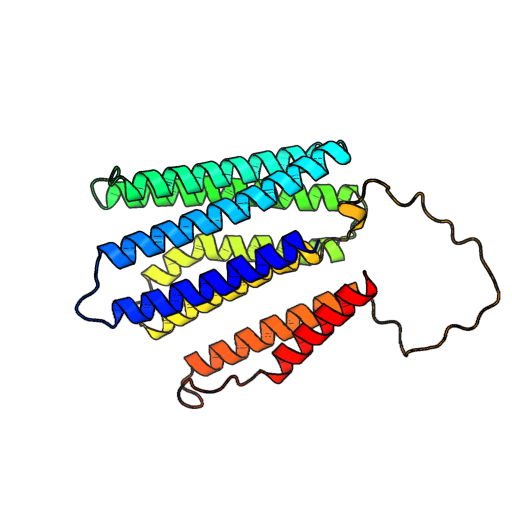OM 1333 C CA . THR A 1 175 ? 9.824 0.961 -2.744 1.00 70.56 175 THR A CA 1
ATOM 1334 C C . THR A 1 175 ? 9.332 -0.209 -1.895 1.00 70.56 175 THR A C 1
ATOM 1336 O O . THR A 1 175 ? 8.201 -0.199 -1.405 1.00 70.56 175 THR A O 1
ATOM 1339 N N . LEU A 1 176 ? 10.200 -1.193 -1.658 1.00 74.00 176 LEU A N 1
ATOM 1340 C CA . LEU A 1 176 ? 9.922 -2.341 -0.805 1.00 74.00 176 LEU A CA 1
ATOM 1341 C C . LEU A 1 176 ? 9.700 -1.919 0.652 1.00 74.00 176 LEU A C 1
ATOM 1343 O O . LEU A 1 176 ? 8.707 -2.309 1.266 1.00 74.00 176 LEU A O 1
ATOM 1347 N N . ALA A 1 177 ? 10.611 -1.116 1.210 1.00 72.81 177 ALA A N 1
ATOM 1348 C CA . ALA A 1 177 ? 10.518 -0.638 2.586 1.00 72.81 177 ALA A CA 1
ATOM 1349 C C . ALA A 1 177 ? 9.243 0.181 2.803 1.00 72.81 177 ALA A C 1
ATOM 1351 O O . ALA A 1 177 ? 8.577 0.042 3.827 1.00 72.81 177 ALA A O 1
ATOM 1352 N N . SER A 1 178 ? 8.864 0.984 1.814 1.00 72.75 178 SER A N 1
ATOM 1353 C CA . SER A 1 178 ? 7.665 1.813 1.890 1.00 72.75 178 SER A CA 1
ATOM 1354 C C . SER A 1 178 ? 6.388 1.022 1.669 1.00 72.75 178 SER A C 1
ATOM 1356 O O . SER A 1 178 ? 5.427 1.251 2.391 1.00 72.75 178 SER A O 1
ATOM 1358 N N . SER A 1 179 ? 6.398 0.013 0.792 1.00 70.44 179 SER A N 1
ATOM 1359 C CA . SER A 1 179 ? 5.306 -0.964 0.710 1.00 70.44 179 SER A CA 1
ATOM 1360 C C . SER A 1 179 ? 5.120 -1.667 2.056 1.00 70.44 179 SER A C 1
ATOM 1362 O O . SER A 1 179 ? 4.000 -1.794 2.546 1.00 70.44 179 SER A O 1
ATOM 1364 N N . ALA A 1 180 ? 6.214 -2.090 2.699 1.00 72.06 180 ALA A N 1
ATOM 1365 C CA . ALA A 1 180 ? 6.160 -2.717 4.018 1.00 72.06 180 ALA A CA 1
ATOM 1366 C C . ALA A 1 180 ? 5.586 -1.765 5.057 1.00 72.06 180 ALA A C 1
ATOM 1368 O O . ALA A 1 180 ? 4.693 -2.139 5.812 1.00 72.06 180 ALA A O 1
ATOM 1369 N N . PHE A 1 181 ? 6.070 -0.526 5.062 1.00 73.94 181 PHE A N 1
ATOM 1370 C CA . PHE A 1 181 ? 5.591 0.517 5.947 1.00 73.94 181 PHE A CA 1
ATOM 1371 C C . PHE A 1 181 ? 4.100 0.790 5.733 1.00 73.94 181 PHE A C 1
ATOM 1373 O O . PHE A 1 181 ? 3.350 0.765 6.703 1.00 73.94 181 PHE A O 1
ATOM 1380 N N . PHE A 1 182 ? 3.650 0.953 4.488 1.00 77.38 182 PHE A N 1
ATOM 1381 C CA . PHE A 1 182 ? 2.247 1.129 4.120 1.00 77.38 182 PHE A CA 1
ATOM 1382 C C . PHE A 1 182 ? 1.377 0.015 4.696 1.00 77.38 182 PHE A C 1
ATOM 1384 O O . PHE A 1 182 ? 0.456 0.281 5.469 1.00 77.38 182 PHE A O 1
ATOM 1391 N N . TRP A 1 183 ?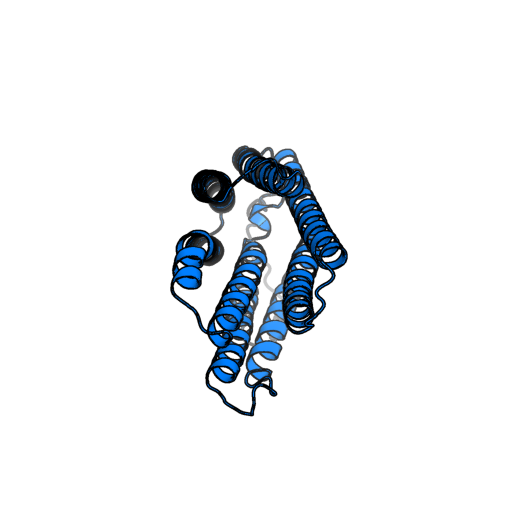 1.721 -1.241 4.405 1.00 71.06 183 TRP A N 1
ATOM 1392 C CA . TRP A 1 183 ? 0.979 -2.400 4.894 1.00 71.06 183 TRP A CA 1
ATOM 1393 C C . TRP A 1 183 ? 0.989 -2.513 6.419 1.00 71.06 183 TRP A C 1
ATOM 1395 O O . TRP A 1 183 ? -0.045 -2.803 7.021 1.00 71.06 183 TRP A O 1
ATOM 1405 N N . LEU A 1 184 ? 2.132 -2.256 7.057 1.00 72.31 184 LEU A N 1
ATOM 1406 C CA . LEU A 1 184 ? 2.265 -2.361 8.506 1.00 72.31 184 LEU A CA 1
ATOM 1407 C C . LEU A 1 184 ? 1.521 -1.246 9.247 1.00 72.31 184 LEU A C 1
ATOM 1409 O O . LEU A 1 184 ? 0.968 -1.483 10.322 1.00 72.31 184 LEU A O 1
ATOM 1413 N N . CYS A 1 185 ? 1.461 -0.047 8.672 1.00 74.56 185 CYS A N 1
ATOM 1414 C CA . CYS A 1 185 ? 0.792 1.093 9.287 1.00 74.56 185 CYS A CA 1
ATOM 1415 C C . CYS A 1 185 ? -0.723 0.907 9.368 1.00 74.56 185 CYS A C 1
ATOM 1417 O O . CYS A 1 185 ? -1.329 1.391 10.319 1.00 74.56 185 CYS A O 1
ATOM 1419 N N . TRP A 1 186 ? -1.341 0.131 8.474 1.00 69.75 186 TRP A N 1
ATOM 1420 C CA . TRP A 1 186 ? -2.759 -0.222 8.614 1.00 69.75 186 TRP A CA 1
ATOM 1421 C C . TRP A 1 186 ? -3.055 -1.018 9.896 1.00 69.75 186 TRP A C 1
ATOM 1423 O O . TRP A 1 186 ? -4.159 -0.913 10.430 1.00 69.75 186 TRP A O 1
ATOM 1433 N N . PHE A 1 187 ? -2.072 -1.727 10.468 1.00 67.38 187 PHE A N 1
ATOM 1434 C CA . PHE A 1 187 ? -2.215 -2.376 11.780 1.00 67.38 187 PHE A CA 1
ATOM 1435 C C . PHE A 1 187 ? -2.124 -1.412 12.967 1.00 67.38 187 PHE A C 1
ATOM 1437 O O . PHE A 1 187 ? -2.480 -1.796 14.084 1.00 67.38 187 PHE A O 1
ATOM 1444 N N . ALA A 1 188 ? -1.651 -0.181 12.755 1.00 67.00 188 ALA A N 1
ATOM 1445 C CA . ALA A 1 188 ? -1.625 0.841 13.796 1.00 67.00 188 ALA A CA 1
ATOM 1446 C C . ALA A 1 188 ? -3.029 1.389 14.097 1.00 67.00 188 ALA A C 1
ATOM 1448 O O . ALA A 1 188 ? -3.253 1.904 15.195 1.00 67.00 188 ALA A O 1
ATOM 1449 N N . LEU A 1 189 ? -3.986 1.230 13.170 1.00 70.56 189 LEU A N 1
ATOM 1450 C CA . LEU A 1 189 ? -5.373 1.598 13.424 1.00 70.56 189 LEU A CA 1
ATOM 1451 C C . LEU A 1 189 ? -5.942 0.779 14.597 1.00 70.56 189 LEU A C 1
ATOM 1453 O O . LEU A 1 189 ? -5.716 -0.434 14.695 1.00 70.56 189 LEU A O 1
ATOM 1457 N N . PRO A 1 190 ? -6.676 1.424 15.517 1.00 70.19 190 PRO A N 1
ATOM 1458 C CA . PRO A 1 190 ? -7.210 0.745 16.684 1.00 70.19 190 PRO A CA 1
ATOM 1459 C C . PRO A 1 190 ? -8.257 -0.287 16.256 1.00 70.19 190 PRO A C 1
ATOM 1461 O O . PRO A 1 190 ? -9.075 -0.032 15.376 1.00 70.19 190 PRO A O 1
ATOM 1464 N N . ARG A 1 191 ? -8.270 -1.463 16.900 1.00 68.81 191 ARG A N 1
ATOM 1465 C CA . ARG A 1 191 ? -9.241 -2.530 16.580 1.00 68.81 191 ARG A CA 1
ATOM 1466 C C . ARG A 1 191 ? -10.690 -2.080 16.764 1.00 68.81 191 ARG A C 1
ATOM 1468 O O . ARG A 1 191 ? -11.558 -2.548 16.039 1.00 68.81 191 ARG A O 1
ATOM 1475 N N . SER A 1 192 ? -10.937 -1.148 17.684 1.00 68.94 192 SER A N 1
ATOM 1476 C CA . SER A 1 192 ? -12.250 -0.531 17.906 1.00 68.94 192 SER A CA 1
ATOM 1477 C C . SER A 1 192 ? -12.798 0.190 16.668 1.00 68.94 192 SER A C 1
ATOM 1479 O O . SER A 1 192 ? -14.018 0.276 16.505 1.00 68.94 192 SER A O 1
ATOM 1481 N N . ALA A 1 193 ? -11.921 0.635 15.756 1.00 69.19 193 ALA A N 1
ATOM 1482 C CA . ALA A 1 193 ? -12.323 1.193 14.469 1.00 69.19 193 ALA A CA 1
ATOM 1483 C C . ALA A 1 193 ? -12.999 0.162 13.551 1.00 69.19 193 ALA A C 1
ATOM 1485 O O . ALA A 1 193 ? -13.691 0.562 12.627 1.00 69.19 193 ALA A O 1
ATOM 1486 N N . PHE A 1 194 ? -12.831 -1.138 13.813 1.00 73.44 194 PHE A N 1
ATOM 1487 C CA . PHE A 1 194 ? -13.339 -2.230 12.976 1.00 73.44 194 PHE A CA 1
ATOM 1488 C C . PHE A 1 194 ? -14.148 -3.283 13.756 1.00 73.44 194 PHE A C 1
ATOM 1490 O O . PHE A 1 194 ? -14.418 -4.356 13.225 1.00 73.44 194 PHE A O 1
ATOM 1497 N N . ALA A 1 195 ? -14.490 -3.022 15.021 1.00 72.44 195 ALA A N 1
ATOM 1498 C CA . ALA A 1 195 ? -15.243 -3.951 15.866 1.00 72.44 195 ALA A CA 1
ATOM 1499 C C . ALA A 1 195 ? -16.752 -3.649 15.837 1.00 72.44 195 ALA A C 1
ATOM 1501 O O . ALA A 1 195 ? -17.136 -2.483 15.934 1.00 72.44 195 ALA A O 1
ATOM 1502 N N . ASP A 1 196 ? -17.598 -4.687 15.774 1.00 59.69 196 ASP A N 1
ATOM 1503 C CA . ASP A 1 196 ? -19.073 -4.562 15.731 1.00 59.69 196 ASP A CA 1
ATOM 1504 C C . ASP A 1 196 ? -19.659 -3.817 16.930 1.00 59.69 196 ASP A C 1
ATOM 1506 O O . ASP A 1 196 ? -20.655 -3.107 16.811 1.00 59.69 196 ASP A O 1
ATOM 1510 N N . GLN A 1 197 ? -18.997 -3.896 18.079 1.00 58.25 197 GLN A N 1
ATOM 1511 C CA . GLN A 1 197 ? -19.385 -3.158 19.269 1.00 58.25 197 GLN A CA 1
ATOM 1512 C C . GLN A 1 197 ? -18.414 -1.991 19.455 1.00 58.25 197 GLN A C 1
ATOM 1514 O O . GLN A 1 197 ? -17.211 -2.191 19.639 1.00 58.25 197 GLN A O 1
ATOM 1519 N N . VAL A 1 198 ? -18.927 -0.752 19.412 1.00 54.03 198 VAL A N 1
ATOM 1520 C CA . VAL A 1 198 ? -18.305 0.305 20.225 1.00 54.03 198 VAL A CA 1
ATOM 1521 C C . VAL A 1 198 ? -18.406 -0.250 21.638 1.00 54.03 198 VAL A C 1
ATOM 1523 O O . VAL A 1 198 ? -19.532 -0.579 22.013 1.00 54.03 198 VAL A O 1
ATOM 1526 N N . PRO A 1 199 ? -17.309 -0.449 22.389 1.00 50.47 199 PRO A N 1
ATOM 1527 C CA . PRO A 1 199 ? -17.442 -0.788 23.793 1.00 50.47 199 PRO A CA 1
ATOM 1528 C C . PRO A 1 199 ? -18.333 0.297 24.381 1.00 50.47 199 PRO A C 1
ATOM 1530 O O . PRO A 1 199 ? -17.939 1.465 24.399 1.00 50.47 199 PRO A O 1
ATOM 1533 N N . GLU A 1 200 ? -19.570 -0.068 24.719 1.00 53.03 200 GLU A N 1
ATOM 1534 C CA . GLU A 1 200 ? -20.464 0.757 25.512 1.00 53.03 200 GLU A CA 1
ATOM 1535 C C . GLU A 1 200 ? -19.597 1.174 26.682 1.00 53.03 200 GLU A C 1
ATOM 1537 O O . GLU A 1 200 ? -19.071 0.281 27.345 1.00 53.03 200 GLU A O 1
ATOM 1542 N N . ALA A 1 201 ? -19.252 2.469 26.743 1.00 50.81 201 ALA A N 1
ATOM 1543 C CA . ALA A 1 201 ? -18.120 2.954 27.517 1.00 50.81 201 ALA A CA 1
ATOM 1544 C C . ALA A 1 201 ? -18.151 2.248 28.863 1.00 50.81 201 ALA A C 1
ATOM 1546 O O . ALA A 1 201 ? -19.068 2.490 29.644 1.00 50.81 201 ALA A O 1
ATOM 1547 N N . VAL A 1 202 ? -17.233 1.295 29.068 1.00 47.81 202 VAL A N 1
ATOM 1548 C CA . VAL A 1 202 ? -17.175 0.564 30.323 1.00 47.81 202 VAL A CA 1
ATOM 1549 C C . VAL A 1 202 ? -16.769 1.639 31.302 1.00 47.81 202 VAL A C 1
ATOM 1551 O O . VAL A 1 202 ? -15.608 2.047 31.351 1.00 47.81 202 VAL A O 1
ATOM 1554 N N . VAL A 1 203 ? -17.766 2.194 31.985 1.00 49.31 203 VAL A N 1
ATOM 1555 C CA . VAL A 1 203 ? -17.564 2.991 33.173 1.00 49.31 203 VAL A CA 1
ATOM 1556 C C . VAL A 1 203 ? -16.872 2.008 34.095 1.00 49.31 203 VAL A C 1
ATOM 1558 O O . VAL A 1 203 ? -17.490 1.067 34.584 1.00 49.31 203 VAL A O 1
ATOM 1561 N N . ILE A 1 204 ? -15.553 2.144 34.219 1.00 47.50 204 ILE A N 1
ATOM 1562 C CA . ILE A 1 204 ? -14.794 1.439 35.240 1.00 47.50 204 ILE A CA 1
ATOM 1563 C C . ILE A 1 204 ? -15.230 2.102 36.549 1.00 47.50 204 ILE A C 1
ATOM 1565 O O . ILE A 1 204 ? -14.589 3.030 37.037 1.00 47.50 204 ILE A O 1
ATOM 1569 N N . GLU A 1 205 ? -16.403 1.711 37.047 1.00 47.94 205 GLU A N 1
ATOM 1570 C CA . GLU A 1 205 ? -16.775 1.945 38.432 1.00 47.94 205 GLU A CA 1
ATOM 1571 C C . GLU A 1 205 ? -15.802 1.122 39.273 1.00 47.94 205 GLU A C 1
ATOM 1573 O O . GLU A 1 205 ? -15.559 -0.052 38.997 1.00 47.94 205 GLU A O 1
ATOM 1578 N N . GLY A 1 206 ? -15.144 1.806 40.206 1.00 56.84 206 GLY A N 1
ATOM 1579 C CA . GLY A 1 206 ? -13.977 1.301 40.910 1.00 56.84 206 GLY A CA 1
ATOM 1580 C C . GLY A 1 206 ? -14.211 -0.057 41.560 1.00 56.84 206 GLY A C 1
ATOM 1581 O O . GLY A 1 206 ? -15.113 -0.218 42.375 1.00 56.84 206 GLY A O 1
ATOM 1582 N N . GLU A 1 207 ? -13.330 -1.003 41.251 1.00 43.53 207 GLU A N 1
ATOM 1583 C CA . GLU A 1 207 ? -13.103 -2.168 42.095 1.00 43.53 207 GLU A CA 1
ATOM 1584 C C . GLU A 1 207 ? -11.737 -2.003 42.762 1.00 43.53 207 GLU A C 1
ATOM 1586 O O . GLU A 1 207 ? -10.675 -2.294 42.205 1.00 43.53 207 GLU A O 1
ATOM 1591 N N . ASP A 1 208 ? -11.792 -1.448 43.970 1.00 57.81 208 ASP A N 1
ATOM 1592 C CA . ASP A 1 208 ? -10.731 -1.517 44.962 1.00 57.81 208 ASP A CA 1
ATOM 1593 C C . ASP A 1 208 ? -10.392 -2.993 45.237 1.00 57.81 208 ASP A C 1
ATOM 1595 O O . ASP A 1 208 ? -11.261 -3.754 45.663 1.00 57.81 208 ASP A O 1
ATOM 1599 N N . GLY A 1 209 ? -9.122 -3.399 45.088 1.00 55.50 209 GLY A N 1
ATOM 1600 C CA . GLY A 1 209 ? -8.620 -4.506 45.916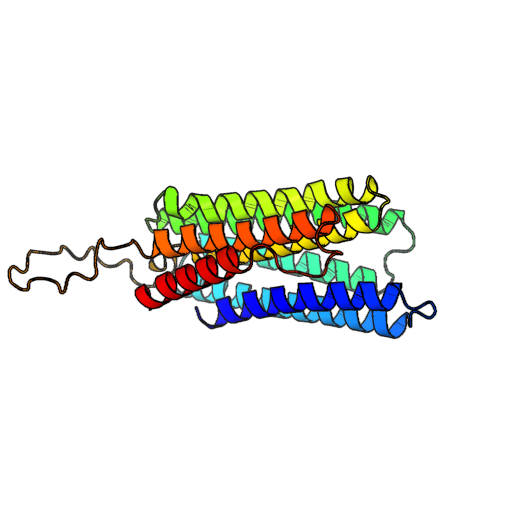 1.00 55.50 209 GLY A CA 1
ATOM 1601 C C . GLY A 1 209 ? -7.716 -5.592 45.331 1.00 55.50 209 GLY A C 1
ATOM 1602 O O . GLY A 1 209 ? -7.597 -6.630 45.977 1.00 55.50 209 GLY A O 1
ATOM 1603 N N . ALA A 1 210 ? -7.011 -5.402 44.213 1.00 46.53 210 ALA A N 1
ATOM 1604 C CA . ALA A 1 210 ? -5.890 -6.294 43.880 1.00 46.53 210 ALA A CA 1
ATOM 1605 C C . ALA A 1 210 ? -4.646 -5.499 43.451 1.00 46.53 210 ALA A C 1
ATOM 1607 O O . ALA A 1 210 ? -4.710 -4.783 42.450 1.00 46.53 210 ALA A O 1
ATOM 1608 N N . PRO A 1 211 ? -3.507 -5.596 44.171 1.00 48.88 211 PRO A N 1
ATOM 1609 C CA . PRO A 1 211 ? -2.282 -4.954 43.724 1.00 48.88 211 PRO A CA 1
ATOM 1610 C C . PRO A 1 211 ? -1.821 -5.638 42.428 1.00 48.88 211 PRO A C 1
ATOM 1612 O O . PRO A 1 211 ? -1.665 -6.865 42.404 1.00 48.88 211 PRO A O 1
ATOM 1615 N N . PRO A 1 212 ? -1.625 -4.879 41.338 1.00 48.25 212 PRO A N 1
ATOM 1616 C CA . PRO A 1 212 ? -1.176 -5.441 40.082 1.00 48.25 212 PRO A CA 1
ATOM 1617 C C . PRO A 1 212 ? 0.224 -6.020 40.267 1.00 48.25 212 PRO A C 1
ATOM 1619 O O . PRO A 1 212 ? 1.091 -5.436 40.915 1.00 48.25 212 PRO A O 1
ATOM 1622 N N . MET A 1 213 ? 0.450 -7.183 39.669 1.00 43.75 213 MET A N 1
ATOM 1623 C CA . MET A 1 213 ? 1.787 -7.721 39.480 1.00 43.75 213 MET A CA 1
ATOM 1624 C C . MET A 1 213 ? 2.536 -6.751 38.546 1.00 43.75 213 MET A C 1
ATOM 1626 O O . MET A 1 213 ? 2.375 -6.804 37.327 1.00 43.75 213 MET A O 1
ATOM 1630 N N . GLU A 1 214 ? 3.272 -5.794 39.122 1.00 43.62 214 GLU A N 1
ATOM 1631 C CA . GLU A 1 214 ? 4.026 -4.769 38.391 1.00 43.62 214 GLU A CA 1
ATOM 1632 C C . GLU A 1 214 ? 5.158 -5.408 37.577 1.00 43.62 214 GLU A C 1
ATOM 1634 O O . GLU A 1 214 ? 6.275 -5.618 38.049 1.00 43.62 214 GLU A O 1
ATOM 1639 N N . LEU A 1 215 ? 4.891 -5.671 36.299 1.00 47.62 215 LEU A N 1
ATOM 1640 C CA . LEU A 1 215 ? 5.925 -5.844 35.282 1.00 47.62 215 LEU A CA 1
ATOM 1641 C C . LEU A 1 215 ? 6.332 -4.472 34.722 1.00 47.62 215 LEU A C 1
ATOM 1643 O O . LEU A 1 215 ? 6.081 -4.183 33.555 1.00 47.62 215 LEU A O 1
ATOM 1647 N N . GLY A 1 216 ? 6.974 -3.637 35.549 1.00 54.81 216 GLY A N 1
ATOM 1648 C CA . GLY A 1 216 ? 7.559 -2.348 35.141 1.00 54.81 216 GLY A CA 1
ATOM 1649 C C . GLY A 1 216 ? 6.563 -1.351 34.519 1.00 54.81 216 GLY A C 1
ATOM 1650 O O . GLY A 1 216 ? 5.370 -1.637 34.440 1.00 54.81 216 GLY A O 1
ATOM 1651 N N . PRO A 1 217 ? 7.010 -0.153 34.086 1.00 55.16 217 PRO A N 1
ATOM 1652 C CA . PRO A 1 217 ? 6.109 0.853 33.531 1.00 55.16 217 PRO A CA 1
ATOM 1653 C C . PRO A 1 217 ? 5.329 0.254 32.359 1.00 55.16 217 PRO A C 1
ATOM 1655 O O . PRO A 1 217 ? 5.913 -0.261 31.403 1.00 55.16 217 PRO A O 1
ATOM 1658 N N . THR A 1 218 ? 4.004 0.305 32.465 1.00 56.75 218 THR A N 1
ATOM 1659 C CA . THR A 1 218 ? 3.025 -0.203 31.505 1.00 56.75 218 THR A CA 1
ATOM 1660 C C . THR A 1 218 ? 3.260 0.420 30.130 1.00 56.75 218 THR A C 1
ATOM 1662 O O . THR A 1 218 ? 2.727 1.468 29.784 1.00 56.75 218 THR A O 1
ATOM 1665 N N . HIS A 1 219 ? 4.116 -0.203 29.321 1.00 62.69 219 HIS A N 1
ATOM 1666 C CA . HIS A 1 219 ? 4.333 0.253 27.954 1.00 62.69 219 HIS A CA 1
ATOM 1667 C C . HIS A 1 219 ? 3.061 0.019 27.142 1.00 62.69 219 HIS A C 1
ATOM 1669 O O . HIS A 1 219 ? 2.659 -1.138 26.946 1.00 62.69 219 HIS A O 1
ATOM 1675 N N . ASP A 1 220 ? 2.469 1.125 26.685 1.00 80.00 220 ASP A N 1
ATOM 1676 C CA . ASP A 1 220 ? 1.323 1.169 25.785 1.00 80.00 220 ASP A CA 1
ATOM 1677 C C . ASP A 1 220 ? 1.584 0.239 24.582 1.00 80.00 220 ASP A C 1
ATOM 1679 O O . ASP A 1 220 ? 2.599 0.391 23.891 1.00 80.00 220 ASP A O 1
ATOM 1683 N N . PRO A 1 221 ? 0.704 -0.746 24.311 1.00 72.06 221 PRO A N 1
ATOM 1684 C CA . PRO A 1 221 ? 0.837 -1.636 23.161 1.00 72.06 221 PRO A CA 1
ATOM 1685 C C . PRO A 1 221 ? 0.972 -0.880 21.837 1.00 72.06 221 PRO A C 1
ATOM 1687 O O . PRO A 1 221 ? 1.636 -1.355 20.919 1.00 72.06 221 PRO A O 1
ATOM 1690 N N . THR A 1 222 ? 0.359 0.301 21.736 1.00 74.56 222 THR A N 1
ATOM 1691 C CA . THR A 1 222 ? 0.510 1.202 20.590 1.00 74.56 222 THR A CA 1
ATOM 1692 C C . THR A 1 222 ? 1.947 1.689 20.501 1.00 74.56 222 THR A C 1
ATOM 1694 O O . THR A 1 222 ? 2.587 1.476 19.479 1.00 74.56 222 THR A O 1
ATOM 1697 N N . GLN A 1 223 ? 2.505 2.236 21.582 1.00 77.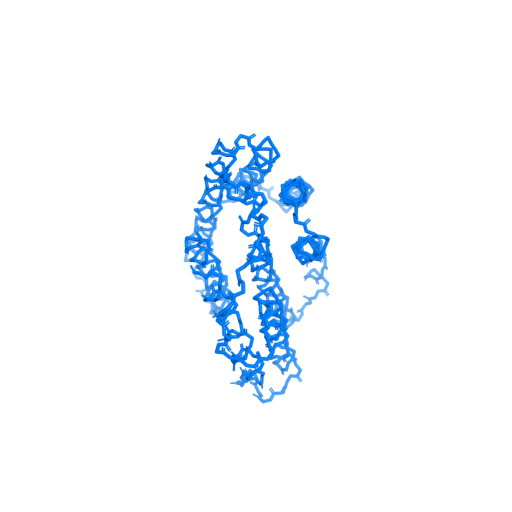12 223 GLN A N 1
ATOM 1698 C CA . GLN A 1 223 ? 3.905 2.660 21.639 1.00 77.12 223 GLN A CA 1
ATOM 1699 C C . GLN A 1 223 ? 4.885 1.521 21.307 1.00 77.12 223 GLN A C 1
ATOM 1701 O O . GLN A 1 223 ? 5.889 1.754 20.633 1.00 77.12 223 GLN A O 1
ATOM 1706 N N . ASP A 1 224 ? 4.600 0.286 21.725 1.00 78.62 224 ASP A N 1
ATOM 1707 C CA . ASP A 1 224 ? 5.405 -0.886 21.363 1.00 78.62 224 ASP A CA 1
ATOM 1708 C C . ASP A 1 224 ? 5.369 -1.173 19.855 1.00 78.62 224 ASP A C 1
ATOM 1710 O O . ASP A 1 224 ? 6.424 -1.379 19.253 1.00 78.62 224 ASP A O 1
ATOM 1714 N N . LEU A 1 225 ? 4.195 -1.095 19.222 1.00 70.38 225 LEU A N 1
ATOM 1715 C CA . LEU A 1 225 ? 4.064 -1.210 17.766 1.00 70.38 225 LEU A CA 1
ATOM 1716 C C . LEU A 1 225 ? 4.774 -0.062 17.034 1.00 70.38 225 LEU A C 1
ATOM 1718 O O . LEU A 1 225 ? 5.472 -0.313 16.055 1.00 70.38 225 LEU A O 1
ATOM 1722 N N . LEU A 1 226 ? 4.642 1.178 17.519 1.00 66.69 226 LEU A N 1
ATOM 1723 C CA . LEU A 1 226 ? 5.212 2.365 16.871 1.00 66.69 226 LEU A CA 1
ATOM 1724 C C . LEU A 1 226 ? 6.733 2.389 16.953 1.00 66.69 226 LEU A C 1
ATOM 1726 O O . LEU A 1 226 ? 7.416 2.512 15.939 1.00 66.69 226 LEU A O 1
ATOM 1730 N N . VAL A 1 227 ? 7.271 2.239 18.163 1.00 73.81 227 VAL A N 1
ATOM 1731 C CA . VAL A 1 227 ? 8.717 2.195 18.379 1.00 73.81 227 VAL A CA 1
ATOM 1732 C C . VAL A 1 227 ? 9.285 0.951 17.698 1.00 73.81 227 VAL A C 1
ATOM 1734 O O . VAL A 1 227 ? 10.325 1.034 17.055 1.00 73.81 227 VAL A O 1
ATOM 1737 N N . GLY A 1 228 ? 8.584 -0.183 17.764 1.00 72.88 228 GLY A N 1
ATOM 1738 C CA . GLY A 1 228 ? 8.985 -1.400 17.069 1.00 72.88 228 GLY A CA 1
ATOM 1739 C C . GLY A 1 228 ? 9.085 -1.216 15.552 1.00 72.88 228 GLY A C 1
ATOM 1740 O O . GLY A 1 228 ? 10.118 -1.524 14.960 1.00 72.88 228 GLY A O 1
ATOM 1741 N N . GLY A 1 229 ? 8.056 -0.631 14.936 1.00 71.38 229 GLY A N 1
ATOM 1742 C CA . GLY A 1 229 ? 8.034 -0.297 13.512 1.00 71.38 229 GLY A CA 1
ATOM 1743 C C . GLY A 1 229 ? 9.144 0.671 13.110 1.00 71.38 229 GLY A C 1
ATOM 1744 O O . GLY A 1 229 ? 9.835 0.423 12.126 1.00 71.38 229 GLY A O 1
ATOM 1745 N N . LEU A 1 230 ? 9.374 1.727 13.898 1.00 69.00 230 LEU A N 1
ATOM 1746 C CA . LEU A 1 230 ? 10.406 2.729 13.618 1.00 69.00 230 LEU A CA 1
ATOM 1747 C C . LEU A 1 230 ? 11.823 2.138 13.689 1.00 69.00 230 LEU A C 1
ATOM 1749 O O . LEU A 1 230 ? 12.650 2.423 12.828 1.00 69.00 230 LEU A O 1
ATOM 1753 N N . TRP A 1 231 ? 12.098 1.283 14.680 1.00 72.44 231 TRP A N 1
ATOM 1754 C CA . TRP A 1 231 ? 13.391 0.600 14.807 1.00 72.44 231 TRP A CA 1
ATOM 1755 C C . TRP A 1 231 ? 13.597 -0.464 13.728 1.00 72.44 231 TRP A C 1
ATOM 1757 O O . TRP A 1 231 ? 14.699 -0.573 13.192 1.00 72.44 231 TRP A O 1
ATOM 1767 N N . ALA A 1 232 ? 12.544 -1.201 13.364 1.00 70.19 232 ALA A N 1
ATOM 1768 C CA . ALA A 1 232 ? 12.607 -2.173 12.279 1.00 70.19 232 ALA A CA 1
ATOM 1769 C C . ALA A 1 232 ? 12.866 -1.483 10.933 1.00 70.19 232 ALA A C 1
ATOM 1771 O O . ALA A 1 232 ? 13.831 -1.818 10.247 1.00 70.19 232 ALA A O 1
ATOM 1772 N N . ALA A 1 233 ? 12.063 -0.474 10.588 1.00 67.69 233 ALA A N 1
ATOM 1773 C CA . ALA A 1 233 ? 12.206 0.285 9.348 1.00 67.69 233 ALA A CA 1
ATOM 1774 C C . ALA A 1 233 ? 13.527 1.067 9.301 1.00 67.69 233 ALA A C 1
ATOM 1776 O O . ALA A 1 233 ? 14.231 1.024 8.296 1.00 67.69 233 ALA A O 1
ATOM 1777 N N . GLY A 1 234 ? 13.909 1.724 10.401 1.00 63.19 234 GLY A N 1
ATOM 1778 C CA . GLY A 1 234 ? 15.181 2.435 10.517 1.00 63.19 234 GLY A CA 1
ATOM 1779 C C . GLY A 1 234 ? 16.387 1.501 10.404 1.00 63.19 234 GLY A C 1
ATOM 1780 O O . GLY A 1 234 ? 17.351 1.825 9.718 1.00 63.19 234 GLY A O 1
ATOM 1781 N N . GLY A 1 235 ? 16.323 0.311 11.006 1.00 65.06 235 GLY A N 1
ATOM 1782 C CA . GLY A 1 235 ? 17.365 -0.707 10.879 1.00 65.06 235 GLY A CA 1
ATOM 1783 C C . GLY A 1 235 ? 17.499 -1.250 9.455 1.00 65.06 235 GLY A C 1
ATOM 1784 O O . GLY A 1 235 ? 18.614 -1.400 8.950 1.00 65.06 235 GLY A O 1
ATOM 1785 N N . VAL A 1 236 ? 16.376 -1.481 8.770 1.00 70.38 236 VAL A N 1
ATOM 1786 C CA . VAL A 1 236 ? 16.382 -1.833 7.343 1.00 70.38 236 VAL A CA 1
ATOM 1787 C C . VAL A 1 236 ? 17.020 -0.706 6.530 1.00 70.38 236 VAL A C 1
ATOM 1789 O O . VAL A 1 236 ? 17.968 -0.962 5.794 1.00 70.38 236 VAL A O 1
ATOM 1792 N N . LEU A 1 237 ? 16.590 0.542 6.724 1.00 65.31 237 LEU A N 1
ATOM 1793 C CA . LEU A 1 237 ? 17.115 1.700 5.998 1.00 65.31 237 LEU A CA 1
ATOM 1794 C C . LEU A 1 237 ? 18.627 1.889 6.198 1.00 65.31 237 LEU A C 1
ATOM 1796 O O . LEU A 1 237 ? 19.353 2.057 5.224 1.00 65.31 237 LEU A O 1
ATOM 1800 N N . VAL A 1 238 ? 19.125 1.817 7.437 1.00 69.19 238 VAL A N 1
ATOM 1801 C CA . VAL A 1 238 ? 20.565 1.936 7.736 1.00 69.19 238 VAL A CA 1
ATOM 1802 C C . VAL A 1 238 ? 21.360 0.805 7.089 1.00 69.19 238 VAL A C 1
ATOM 1804 O O . VAL A 1 238 ? 22.433 1.044 6.534 1.00 69.19 238 VAL A O 1
ATOM 1807 N N . THR A 1 239 ? 20.833 -0.420 7.124 1.00 69.12 239 THR A N 1
ATOM 1808 C CA . THR A 1 239 ? 21.467 -1.567 6.460 1.00 69.12 239 THR A CA 1
ATOM 1809 C C . THR A 1 239 ? 21.566 -1.333 4.952 1.00 69.12 239 THR A C 1
ATOM 1811 O O . THR A 1 239 ? 22.631 -1.520 4.370 1.00 69.12 239 THR A O 1
ATOM 1814 N N . VAL A 1 240 ? 20.491 -0.838 4.337 1.00 58.03 240 VAL A N 1
ATOM 1815 C CA . VAL A 1 240 ? 20.431 -0.515 2.905 1.00 58.03 240 VAL A CA 1
ATOM 1816 C C . VAL A 1 240 ? 21.413 0.595 2.525 1.00 58.03 240 VAL A C 1
ATOM 1818 O O . VAL A 1 240 ? 22.187 0.435 1.585 1.00 58.03 240 VAL A O 1
ATOM 1821 N N . LEU A 1 241 ? 21.439 1.701 3.273 1.00 64.31 241 LEU A N 1
ATOM 1822 C CA . LEU A 1 241 ? 22.369 2.806 3.016 1.00 64.31 241 LEU A CA 1
ATOM 1823 C C . LEU A 1 241 ? 23.831 2.368 3.159 1.00 64.31 241 LEU A C 1
ATOM 1825 O O . LEU A 1 241 ? 24.693 2.831 2.415 1.00 64.31 241 LEU A O 1
ATOM 1829 N N . SER A 1 242 ? 24.107 1.441 4.076 1.00 65.56 242 SER A N 1
ATOM 1830 C CA . SER A 1 242 ? 25.454 0.902 4.256 1.00 65.56 242 SER A CA 1
ATOM 1831 C C . SER A 1 242 ? 25.895 0.012 3.090 1.00 65.56 242 SER A C 1
ATOM 1833 O O . SER A 1 242 ? 27.072 0.033 2.729 1.00 65.56 242 SER A O 1
ATOM 1835 N N . PHE A 1 243 ? 24.963 -0.719 2.467 1.00 56.25 243 PHE A N 1
ATOM 1836 C CA . PHE A 1 243 ? 25.220 -1.447 1.222 1.00 56.25 243 PHE A CA 1
ATOM 1837 C C . PHE A 1 243 ? 25.463 -0.504 0.042 1.00 56.25 243 PHE A C 1
ATOM 1839 O O . PHE A 1 243 ? 26.400 -0.717 -0.724 1.00 56.25 243 PHE A O 1
ATOM 1846 N N . ALA A 1 244 ? 24.688 0.578 -0.067 1.00 55.22 244 ALA A N 1
ATOM 1847 C CA . ALA A 1 244 ? 24.848 1.568 -1.133 1.00 55.22 244 ALA A CA 1
ATOM 1848 C C . ALA A 1 244 ? 26.160 2.376 -1.029 1.00 55.22 244 ALA A C 1
ATOM 1850 O O . ALA A 1 244 ? 26.706 2.799 -2.045 1.00 55.22 244 ALA A O 1
ATOM 1851 N N . GLY A 1 245 ? 26.680 2.584 0.185 1.00 54.31 245 GLY A N 1
ATOM 1852 C CA . GLY A 1 245 ? 27.908 3.346 0.440 1.00 54.31 245 GLY A CA 1
ATOM 1853 C C . GLY A 1 245 ? 29.226 2.575 0.272 1.00 54.31 245 GLY A C 1
ATOM 1854 O O . GLY A 1 245 ? 30.279 3.147 0.539 1.00 54.31 245 GLY A O 1
ATOM 1855 N N . GLY A 1 246 ? 29.197 1.295 -0.124 1.00 45.78 246 GLY A N 1
ATOM 1856 C CA . GLY A 1 246 ? 30.406 0.472 -0.283 1.00 45.78 246 GLY A CA 1
ATOM 1857 C C . GLY A 1 246 ? 31.034 -0.030 1.028 1.00 45.78 246 GLY A C 1
ATOM 1858 O O . GLY A 1 246 ? 32.203 -0.408 1.042 1.00 45.78 246 GLY A O 1
ATOM 1859 N N . GLY A 1 247 ? 30.294 -0.043 2.143 1.00 57.53 247 GLY A N 1
ATOM 1860 C CA . GLY A 1 247 ? 30.751 -0.694 3.379 1.00 57.53 247 GLY A CA 1
ATOM 1861 C C . GLY A 1 247 ? 30.748 -2.228 3.265 1.00 57.53 247 GLY A C 1
ATOM 1862 O O . GLY A 1 247 ? 29.973 -2.770 2.485 1.00 57.53 247 GLY A O 1
ATOM 1863 N N . ILE A 1 248 ? 31.594 -2.925 4.046 1.00 54.78 248 ILE A N 1
ATOM 1864 C CA . ILE A 1 248 ? 31.754 -4.406 4.151 1.00 54.78 248 ILE A CA 1
ATOM 1865 C C . ILE A 1 248 ? 31.348 -5.190 2.876 1.00 54.78 248 ILE A C 1
ATOM 1867 O O . ILE A 1 248 ? 30.580 -6.153 2.947 1.00 54.78 248 ILE A O 1
ATOM 1871 N N . ASP A 1 249 ? 31.806 -4.747 1.702 1.00 56.88 249 ASP A N 1
ATOM 1872 C CA . ASP A 1 249 ? 31.533 -5.338 0.382 1.00 56.88 249 ASP A CA 1
ATOM 1873 C C . ASP A 1 249 ? 30.069 -5.736 0.100 1.00 56.88 249 ASP A C 1
ATOM 1875 O O . ASP A 1 249 ? 29.818 -6.689 -0.638 1.00 56.88 249 ASP A O 1
ATOM 1879 N N . GLY A 1 250 ? 29.075 -5.068 0.694 1.00 52.47 250 GLY A N 1
ATOM 1880 C CA . GLY A 1 250 ? 27.674 -5.430 0.448 1.00 52.47 250 GLY A CA 1
ATOM 1881 C C . GLY A 1 250 ? 27.193 -6.710 1.156 1.00 52.47 250 GLY A C 1
ATOM 1882 O O . GLY A 1 250 ? 26.126 -7.221 0.830 1.00 52.47 250 GLY A O 1
ATOM 1883 N N . ARG A 1 251 ? 27.966 -7.275 2.100 1.00 51.72 251 ARG A N 1
ATOM 1884 C CA . ARG A 1 251 ? 27.750 -8.656 2.599 1.00 51.72 251 ARG A CA 1
ATOM 1885 C C . ARG A 1 251 ? 27.161 -8.788 4.003 1.00 51.72 251 ARG A C 1
ATOM 1887 O O . ARG A 1 251 ? 26.815 -9.898 4.402 1.00 51.72 251 ARG A O 1
ATOM 1894 N N . ALA A 1 252 ? 27.055 -7.705 4.770 1.00 54.12 252 ALA A N 1
ATOM 1895 C CA . ALA A 1 252 ? 26.629 -7.759 6.169 1.00 54.12 252 ALA A CA 1
ATOM 1896 C C . ALA A 1 252 ? 25.380 -6.917 6.472 1.00 54.12 252 ALA A C 1
ATOM 1898 O O . ALA A 1 252 ? 25.318 -5.728 6.167 1.00 54.12 252 ALA A O 1
ATOM 1899 N N . VAL A 1 253 ? 24.417 -7.521 7.175 1.00 63.81 253 VAL A N 1
ATOM 1900 C CA . VAL A 1 253 ? 23.273 -6.814 7.772 1.00 63.81 253 VAL A CA 1
ATOM 1901 C C . VAL A 1 253 ? 23.770 -6.013 8.978 1.00 63.81 253 VAL A C 1
ATOM 1903 O O . VAL A 1 253 ? 23.859 -6.533 10.089 1.00 63.81 253 VAL A O 1
ATOM 1906 N N . LEU A 1 254 ? 24.137 -4.750 8.765 1.00 69.69 254 LEU A N 1
ATOM 1907 C CA . LEU A 1 254 ? 24.791 -3.924 9.787 1.00 69.69 254 LEU A CA 1
ATOM 1908 C C . LEU A 1 254 ? 23.876 -3.551 10.958 1.00 69.69 254 LEU A C 1
ATOM 1910 O O . LEU A 1 254 ? 24.325 -3.519 12.101 1.00 69.69 254 LEU A O 1
ATOM 1914 N N . ALA A 1 255 ? 22.588 -3.323 10.701 1.00 79.56 255 ALA A N 1
ATOM 1915 C CA . ALA A 1 255 ? 21.626 -2.937 11.729 1.00 79.56 255 ALA A CA 1
ATOM 1916 C C . ALA A 1 255 ? 20.658 -4.079 12.090 1.00 79.56 255 ALA A C 1
ATOM 1918 O O . ALA A 1 255 ? 19.482 -3.845 12.374 1.00 79.56 255 ALA A O 1
ATOM 1919 N N . TRP A 1 256 ? 21.152 -5.323 12.140 1.00 65.00 256 TRP A N 1
ATOM 1920 C CA . TRP A 1 256 ? 20.348 -6.481 12.556 1.00 65.00 256 TRP A CA 1
ATOM 1921 C C . TRP A 1 256 ? 19.785 -6.324 13.979 1.00 65.00 256 TRP A C 1
ATOM 1923 O O . TRP A 1 256 ? 18.647 -6.708 14.225 1.00 65.00 256 TRP A O 1
ATOM 1933 N N . GLY A 1 257 ? 20.534 -5.698 14.896 1.00 76.44 257 GLY A N 1
ATOM 1934 C CA . GLY A 1 257 ? 20.080 -5.403 16.260 1.00 76.44 257 GLY A CA 1
ATOM 1935 C C . GLY A 1 257 ? 18.817 -4.527 16.285 1.00 76.44 257 GLY A C 1
ATOM 1936 O O . GLY A 1 257 ? 17.797 -4.969 16.813 1.00 76.44 257 GLY A O 1
ATOM 1937 N N . PRO A 1 258 ? 18.839 -3.329 15.669 1.00 68.38 258 PRO A N 1
ATOM 1938 C CA . PRO A 1 258 ? 17.657 -2.499 15.417 1.00 68.38 258 PRO A CA 1
ATOM 1939 C C . PRO A 1 258 ? 16.467 -3.243 14.799 1.00 68.38 258 PRO A C 1
ATOM 1941 O O . PRO A 1 258 ? 15.342 -3.091 15.275 1.00 68.38 258 PRO A O 1
ATOM 1944 N N . ILE A 1 259 ? 16.712 -4.087 13.790 1.00 67.19 259 ILE A N 1
ATOM 1945 C CA . ILE A 1 259 ? 15.663 -4.865 13.116 1.00 67.19 259 ILE A CA 1
ATOM 1946 C C . ILE A 1 259 ? 15.024 -5.867 14.082 1.00 67.19 259 ILE A C 1
ATOM 1948 O O . ILE A 1 259 ? 13.807 -5.862 14.261 1.00 67.19 259 ILE A O 1
ATOM 1952 N N . VAL A 1 260 ? 15.835 -6.693 14.748 1.00 70.69 260 VAL A N 1
ATOM 1953 C CA . VAL A 1 260 ? 15.367 -7.710 15.703 1.00 70.69 260 VAL A CA 1
ATOM 1954 C C . VAL A 1 260 ? 14.661 -7.062 16.891 1.00 70.69 260 VAL A C 1
ATOM 1956 O O . VAL A 1 260 ? 13.601 -7.528 17.303 1.00 70.69 260 VAL A O 1
ATOM 1959 N N . TYR A 1 261 ? 15.196 -5.958 17.412 1.00 78.44 261 TYR A N 1
ATOM 1960 C CA . TYR A 1 261 ? 14.564 -5.190 18.481 1.00 78.44 261 TYR A CA 1
ATOM 1961 C C . TYR A 1 261 ? 13.206 -4.626 18.053 1.00 78.44 261 TYR A C 1
ATOM 1963 O O . TYR A 1 261 ? 12.228 -4.715 18.802 1.00 78.44 261 TYR A O 1
ATOM 1971 N N . GLY A 1 262 ? 13.136 -4.087 16.835 1.00 75.25 262 GLY A N 1
ATOM 1972 C CA . GLY A 1 262 ? 11.906 -3.578 16.251 1.00 75.25 262 GLY A CA 1
ATOM 1973 C C . GLY A 1 262 ? 10.838 -4.663 16.123 1.00 75.25 262 GLY A C 1
ATOM 1974 O O . GLY A 1 262 ? 9.730 -4.513 16.637 1.00 75.25 262 GLY A O 1
ATOM 1975 N N . VAL A 1 263 ? 11.206 -5.802 15.533 1.00 68.44 263 VAL A N 1
ATOM 1976 C CA . VAL A 1 263 ? 10.335 -6.979 15.387 1.00 68.44 263 VAL A CA 1
ATOM 1977 C C . VAL A 1 263 ? 9.884 -7.513 16.746 1.00 68.44 263 VAL A C 1
ATOM 1979 O O . VAL A 1 263 ? 8.696 -7.765 16.933 1.00 68.44 263 VAL A O 1
ATOM 1982 N N . PHE A 1 264 ? 10.786 -7.628 17.723 1.00 82.56 264 PHE A N 1
ATOM 1983 C CA . PHE A 1 264 ? 10.442 -8.059 19.079 1.00 82.56 264 PHE A CA 1
ATOM 1984 C C . PHE A 1 264 ? 9.399 -7.139 19.722 1.00 82.56 264 PHE A C 1
ATOM 1986 O O . PHE A 1 264 ? 8.430 -7.615 20.313 1.00 82.56 264 PHE A O 1
ATOM 1993 N N . ARG A 1 265 ? 9.555 -5.818 19.578 1.00 79.50 265 ARG A N 1
ATOM 1994 C CA . ARG A 1 265 ? 8.574 -4.847 20.076 1.00 79.50 265 ARG A CA 1
ATOM 1995 C C . ARG A 1 265 ? 7.237 -4.930 19.348 1.00 79.50 265 ARG A C 1
ATOM 1997 O O . ARG A 1 265 ? 6.206 -4.848 20.010 1.00 79.50 265 ARG A O 1
ATOM 2004 N N . ILE A 1 266 ? 7.240 -5.158 18.034 1.00 74.00 266 ILE A N 1
ATOM 2005 C CA . ILE A 1 266 ? 6.010 -5.389 17.266 1.00 74.00 266 ILE A CA 1
ATOM 2006 C C . ILE A 1 266 ? 5.295 -6.635 17.791 1.00 74.00 266 ILE A C 1
ATOM 2008 O O . ILE A 1 266 ? 4.120 -6.556 18.139 1.00 74.00 266 ILE A O 1
ATOM 2012 N N . ILE A 1 267 ? 6.004 -7.762 17.922 1.00 72.94 267 ILE A N 1
ATOM 2013 C CA . ILE A 1 267 ? 5.448 -9.013 18.459 1.00 72.94 267 ILE A CA 1
ATOM 2014 C C . ILE A 1 267 ? 4.893 -8.780 19.866 1.00 72.94 267 ILE A C 1
ATOM 2016 O O . ILE A 1 267 ? 3.755 -9.144 20.138 1.00 72.94 267 ILE A O 1
ATOM 2020 N N . ARG A 1 268 ? 5.643 -8.103 20.743 1.00 80.06 268 ARG A N 1
ATOM 2021 C CA . ARG A 1 268 ? 5.189 -7.761 22.098 1.00 80.06 268 ARG A CA 1
ATOM 2022 C C . ARG A 1 268 ? 3.918 -6.907 22.090 1.00 80.06 268 ARG A C 1
ATOM 2024 O O . ARG A 1 268 ? 2.998 -7.188 22.855 1.00 80.06 268 ARG A O 1
ATOM 2031 N N . GLY A 1 269 ? 3.855 -5.885 21.237 1.00 72.81 269 GLY A N 1
ATOM 2032 C CA . GLY A 1 269 ? 2.682 -5.022 21.087 1.00 72.81 269 GLY A CA 1
ATOM 2033 C C . GLY A 1 269 ? 1.463 -5.773 20.543 1.00 72.81 269 GLY A C 1
ATOM 2034 O O . GLY A 1 269 ? 0.349 -5.563 21.019 1.00 72.81 269 GLY A O 1
ATOM 2035 N N . LEU A 1 270 ? 1.673 -6.699 19.601 1.00 69.56 270 LEU A N 1
ATOM 2036 C CA . LEU A 1 270 ? 0.624 -7.572 19.070 1.00 69.56 270 LEU A CA 1
ATOM 2037 C C . LEU A 1 270 ? 0.116 -8.565 20.122 1.00 69.56 270 LEU A C 1
ATOM 2039 O O . LEU A 1 270 ? -1.096 -8.707 20.259 1.00 69.56 270 LEU A O 1
ATOM 2043 N N . SER A 1 271 ? 1.009 -9.199 20.888 1.00 68.94 271 SER A N 1
ATOM 2044 C CA . SER A 1 271 ? 0.649 -10.176 21.926 1.00 68.94 271 SER A CA 1
ATOM 2045 C C . SER A 1 271 ? -0.119 -9.555 23.087 1.00 68.94 271 SER A C 1
ATOM 2047 O O . SER A 1 271 ? -1.024 -10.183 23.609 1.00 68.94 271 SER A O 1
ATOM 2049 N N . LYS A 1 272 ? 0.188 -8.310 23.472 1.00 71.38 272 LYS A N 1
ATOM 2050 C CA . LYS A 1 272 ? -0.588 -7.579 24.492 1.00 71.38 272 LYS A CA 1
ATOM 2051 C C . LYS A 1 272 ? -1.985 -7.168 24.016 1.00 71.38 272 LYS A C 1
ATOM 2053 O O . LYS A 1 272 ? -2.818 -6.793 24.832 1.00 71.38 272 LYS A O 1
ATOM 2058 N N . ARG A 1 273 ? -2.212 -7.150 22.699 1.00 59.38 273 ARG A N 1
ATOM 2059 C CA . ARG A 1 273 ? -3.516 -6.850 22.097 1.00 59.38 273 ARG A CA 1
ATOM 2060 C C . ARG A 1 273 ? -4.320 -8.117 21.791 1.00 59.38 273 ARG A C 1
ATOM 2062 O O . ARG A 1 273 ? -5.493 -7.973 21.461 1.00 59.38 273 ARG A O 1
ATOM 2069 N N . ALA A 1 274 ? -3.703 -9.299 21.760 1.00 48.06 274 ALA A N 1
ATOM 2070 C CA . ALA A 1 274 ? -4.362 -10.581 21.489 1.00 48.06 274 ALA A CA 1
ATOM 2071 C C . ALA A 1 274 ? -5.126 -11.061 22.725 1.00 48.06 274 ALA A C 1
ATOM 2073 O O . ALA A 1 274 ? -6.272 -11.509 22.515 1.00 48.06 274 ALA A O 1
#

Nearest PDB structures (foldseek):
  8ub3-assembly1_A  TM=4.147E-01  e=9.130E+00  synthetic construct
  6egc-assembly1_A  TM=4.321E-01  e=9.532E+00  synthetic construct

Organism: NCBI:txid391625

Secondary structure (DSSP, 8-state):
-HHHHHHHHHHHHHHHHHHHHHHHHHHSSS--HHHHHHHHHHHHHHHHHHHHHHHHHHHHHHHHTT-HHHHHHHHHHHHHHHHHHHHHHHHHTT---SHHHHHHHHHHIIIIIHHHHHHHHHHHHHHHHHTT--HHHHHHHHHHHHHHHHHHHHHHHHHHH---HHHHHHHHHHHHHHHHHHHHHGGGS-GGGG-SS------------------SS---HHHHHHHHHHHHHHHHHHHHHHHHTTGGGG---TTHHHHHHHHHHHHHHHHTT-

Solvent-accessible surface area (backbone atoms only — not comparable to full-atom values): 14797 Å² total; per-residue (Å²): 110,70,69,56,54,51,44,48,50,52,54,49,54,46,55,54,50,51,49,59,49,49,54,54,40,70,72,39,93,77,61,54,64,67,60,54,50,51,48,55,50,51,50,52,51,51,53,50,52,51,50,48,54,51,39,51,51,41,36,53,50,12,63,74,57,70,32,65,46,36,42,50,16,30,50,28,43,48,51,27,50,51,51,56,49,53,51,52,51,38,56,76,67,58,68,52,78,55,69,74,43,50,52,53,51,49,51,50,41,56,53,52,36,47,50,23,44,52,52,15,52,50,28,47,50,54,41,25,42,77,52,67,48,51,72,73,48,45,46,53,38,51,49,27,54,52,51,47,48,47,45,64,67,47,41,61,60,54,55,76,74,50,90,50,73,69,55,54,53,50,50,50,50,52,52,51,53,40,51,50,44,37,57,54,25,61,68,56,47,59,68,57,49,75,42,84,58,69,75,70,75,76,74,80,70,85,80,88,87,74,86,75,86,78,78,64,84,82,73,49,42,63,56,28,34,50,55,8,48,51,30,24,54,48,15,51,50,54,24,51,52,39,40,74,69,63,43,77,84,61,74,64,76,74,28,50,64,39,27,52,53,6,49,51,28,31,52,52,17,50,60,75,71,107